Protein AF-A0A3N0XWP0-F1 (afdb_monomer)

Radius of gyration: 27.84 Å; Cα contacts (8 Å, |Δi|>4): 212; chains: 1; bounding box: 87×41×65 Å

Mean predicted aligned error: 16.62 Å

Structure (mmCIF, N/CA/C/O backbone):
data_AF-A0A3N0XWP0-F1
#
_entry.id   AF-A0A3N0XWP0-F1
#
loop_
_atom_site.group_PDB
_atom_site.id
_atom_site.type_symbol
_atom_site.label_atom_id
_atom_site.label_alt_id
_atom_site.label_comp_id
_atom_site.label_asym_id
_atom_site.label_entity_id
_atom_site.label_seq_id
_atom_site.pdbx_PDB_ins_code
_atom_site.Cartn_x
_atom_site.Cartn_y
_atom_site.Cartn_z
_atom_site.occupancy
_atom_site.B_iso_or_equiv
_atom_site.auth_seq_id
_atom_site.auth_comp_id
_atom_site.auth_asym_id
_atom_site.auth_atom_id
_atom_site.pdbx_PDB_model_num
ATOM 1 N N . MET A 1 1 ? -48.422 -2.718 25.320 1.00 40.34 1 MET A N 1
ATOM 2 C CA . MET A 1 1 ? -47.245 -1.921 25.732 1.00 40.34 1 MET A CA 1
ATOM 3 C C . MET A 1 1 ? -46.018 -2.576 25.117 1.00 40.34 1 MET A C 1
ATOM 5 O O . MET A 1 1 ? -45.805 -3.750 25.381 1.00 40.34 1 MET A O 1
ATOM 9 N N . CYS A 1 2 ? -45.310 -1.903 24.205 1.00 47.75 2 CYS A N 1
ATOM 10 C CA . CYS A 1 2 ? -44.190 -2.496 23.459 1.00 47.75 2 CYS A CA 1
ATOM 11 C C . CYS A 1 2 ? -42.977 -2.741 24.373 1.00 47.75 2 CYS A C 1
ATOM 13 O O . CYS A 1 2 ? -42.479 -1.802 24.983 1.00 47.75 2 CYS A O 1
ATOM 15 N N . GLU A 1 3 ? -42.468 -3.975 24.407 1.00 54.12 3 GLU A N 1
ATOM 16 C CA . GLU A 1 3 ? -41.318 -4.448 25.211 1.00 54.12 3 GLU A CA 1
ATOM 17 C C . GLU A 1 3 ? -39.961 -3.756 24.926 1.00 54.12 3 GLU A C 1
ATOM 19 O O . GLU A 1 3 ? -38.947 -4.138 25.509 1.00 54.12 3 GLU A O 1
ATOM 24 N N . TRP A 1 4 ? -39.904 -2.740 24.055 1.00 62.53 4 TRP A N 1
ATOM 25 C CA . TRP A 1 4 ? -38.660 -2.077 23.631 1.00 62.53 4 TRP A CA 1
ATOM 26 C C . TRP A 1 4 ? -38.469 -0.657 24.171 1.00 62.53 4 TRP A C 1
ATOM 28 O O . TRP A 1 4 ? -37.461 -0.054 23.820 1.00 62.53 4 TRP A O 1
ATOM 38 N N . SER A 1 5 ? -39.372 -0.125 25.012 1.00 67.12 5 SER A N 1
ATOM 39 C CA . SER A 1 5 ? -39.329 1.298 25.421 1.00 67.12 5 SER A CA 1
ATOM 40 C C . SER A 1 5 ? -37.999 1.716 26.052 1.00 67.12 5 SER A C 1
ATOM 42 O O . SER A 1 5 ? -37.613 2.870 25.982 1.00 67.12 5 SER A O 1
ATOM 44 N N . VAL A 1 6 ? -37.288 0.765 26.655 1.00 80.44 6 VAL A N 1
ATOM 45 C CA . VAL A 1 6 ? -35.984 0.993 27.282 1.00 80.44 6 VAL A CA 1
ATOM 46 C C . VAL A 1 6 ? -34.860 1.129 26.246 1.00 80.44 6 VAL A C 1
ATOM 48 O O . VAL A 1 6 ? -33.874 1.797 26.510 1.00 80.44 6 VAL A O 1
ATOM 51 N N . LEU A 1 7 ? -34.975 0.505 25.066 1.00 84.75 7 LEU A N 1
ATOM 52 C CA . LEU A 1 7 ? -33.983 0.628 23.986 1.00 84.75 7 LEU A CA 1
ATOM 53 C C . LEU A 1 7 ? -34.161 1.912 23.168 1.00 84.75 7 LEU A C 1
ATOM 55 O O . LEU A 1 7 ? -33.204 2.337 22.523 1.00 84.75 7 LEU A O 1
ATOM 59 N N . ASP A 1 8 ? -35.347 2.528 23.208 1.00 86.00 8 ASP A N 1
ATOM 60 C CA . ASP A 1 8 ? -35.614 3.808 22.541 1.00 86.00 8 ASP A CA 1
ATOM 61 C C . ASP A 1 8 ? -34.693 4.918 23.076 1.00 86.00 8 ASP A C 1
ATOM 63 O O . ASP A 1 8 ? -34.114 5.665 22.288 1.00 86.00 8 ASP A O 1
ATOM 67 N N . ASP A 1 9 ? -34.438 4.936 24.389 1.00 88.25 9 ASP A N 1
ATOM 68 C CA . ASP A 1 9 ? -33.519 5.886 25.038 1.00 88.25 9 ASP A CA 1
ATOM 69 C C . ASP A 1 9 ? -32.061 5.743 24.557 1.00 88.25 9 ASP A C 1
ATOM 71 O O . ASP A 1 9 ? -31.260 6.673 24.665 1.00 88.25 9 ASP A O 1
ATOM 75 N N . TYR A 1 10 ? -31.709 4.587 23.983 1.00 90.12 10 TYR A N 1
ATOM 76 C CA . TYR A 1 10 ? -30.373 4.283 23.467 1.00 90.12 10 TYR A CA 1
ATOM 77 C C . TYR A 1 10 ? -30.329 4.216 21.937 1.00 90.12 10 TYR A C 1
ATOM 79 O O . TYR A 1 10 ? -29.330 3.752 21.385 1.00 90.12 10 TYR A O 1
ATOM 87 N N . GLU A 1 11 ? -31.363 4.678 21.224 1.00 90.94 11 GLU A N 1
ATOM 88 C CA . GLU A 1 11 ? -31.425 4.568 19.762 1.00 90.94 11 GLU A CA 1
ATOM 89 C C . GLU A 1 11 ? -30.193 5.171 19.076 1.00 90.94 11 GLU A C 1
ATOM 91 O O . GLU A 1 11 ? -29.594 4.531 18.211 1.00 90.94 11 GLU A O 1
ATOM 96 N N . SER A 1 12 ? -29.788 6.379 19.474 1.00 90.56 12 SER A N 1
ATOM 97 C CA . SER A 1 12 ? -28.632 7.079 18.899 1.00 90.56 12 SER A CA 1
ATOM 98 C C . SER A 1 12 ? -27.332 6.291 19.093 1.00 90.56 12 SER A C 1
ATOM 100 O O . SER A 1 12 ? -26.527 6.163 18.168 1.00 90.56 12 SER A O 1
ATOM 102 N N . VAL A 1 13 ? -27.161 5.689 20.271 1.00 92.06 13 VAL A N 1
ATOM 103 C CA . VAL A 1 13 ? -26.021 4.829 20.598 1.00 92.06 13 VAL A CA 1
ATOM 104 C C . VAL A 1 13 ? -26.065 3.557 19.756 1.00 92.06 13 VAL A C 1
ATOM 106 O O . VAL A 1 13 ? -25.067 3.199 19.136 1.00 92.06 13 VAL A O 1
ATOM 109 N N . ILE A 1 14 ? -27.217 2.889 19.673 1.00 91.12 14 ILE A N 1
ATOM 110 C CA . ILE A 1 14 ? -27.382 1.648 18.906 1.00 91.12 14 ILE A CA 1
ATOM 111 C C . ILE A 1 14 ? -27.121 1.893 17.415 1.00 91.12 14 ILE A C 1
ATOM 113 O O . ILE A 1 14 ? -26.392 1.114 16.796 1.00 91.12 14 ILE A O 1
ATOM 117 N N . ARG A 1 15 ? -27.642 2.988 16.847 1.00 90.94 15 ARG A N 1
ATOM 118 C CA . ARG A 1 15 ? -27.373 3.397 15.459 1.00 90.94 15 ARG A CA 1
ATOM 119 C C . ARG A 1 15 ? -25.887 3.600 15.226 1.00 90.94 15 ARG A C 1
ATOM 121 O O . ARG A 1 15 ? -25.328 2.959 14.341 1.00 90.94 15 ARG A O 1
ATOM 128 N N . ARG A 1 16 ? -25.212 4.365 16.083 1.00 89.00 16 ARG A N 1
ATOM 129 C CA . ARG A 1 16 ? -23.759 4.559 16.006 1.00 89.00 16 ARG A CA 1
ATOM 130 C C . ARG A 1 16 ? -22.989 3.235 16.071 1.00 89.00 16 ARG A C 1
ATOM 132 O O . ARG A 1 16 ? -22.133 2.963 15.230 1.00 89.00 16 ARG A O 1
ATOM 139 N N . LEU A 1 17 ? -23.304 2.368 17.032 1.00 89.81 17 LEU A N 1
ATOM 140 C CA . LEU A 1 17 ? -22.626 1.078 17.186 1.00 89.81 17 LEU A CA 1
ATOM 141 C C . LEU A 1 17 ? -22.825 0.175 15.955 1.00 89.81 17 LEU A C 1
ATOM 143 O O . LEU A 1 17 ? -21.886 -0.488 15.508 1.00 89.81 17 LEU A O 1
ATOM 147 N N . VAL A 1 18 ? -24.025 0.142 15.376 1.00 88.44 18 VAL A N 1
ATOM 148 C CA . VAL A 1 18 ? -24.354 -0.753 14.257 1.00 88.44 18 VAL A CA 1
ATOM 149 C C . VAL A 1 18 ? -23.951 -0.155 12.904 1.00 88.44 18 VAL A C 1
ATOM 151 O O . VAL A 1 18 ? -23.207 -0.794 12.156 1.00 88.44 18 VAL A O 1
ATOM 154 N N . GLU A 1 19 ? -24.396 1.057 12.589 1.00 83.88 19 GLU A N 1
ATOM 155 C CA . GLU A 1 19 ? -24.269 1.693 11.269 1.00 83.88 19 GLU A CA 1
ATOM 156 C C . GLU A 1 19 ? -22.890 2.323 11.053 1.00 83.88 19 GLU A C 1
ATOM 158 O O . GLU A 1 19 ? -22.329 2.176 9.966 1.00 83.88 19 GLU A O 1
ATOM 163 N N . GLU A 1 20 ? -22.283 2.918 12.085 1.00 79.75 20 GLU A N 1
ATOM 164 C CA . GLU A 1 20 ? -20.947 3.525 11.981 1.00 79.75 20 GLU A CA 1
ATOM 165 C C . GLU A 1 20 ? -19.852 2.516 12.353 1.00 79.75 20 GLU A C 1
ATOM 167 O O . GLU A 1 20 ? -18.958 2.219 11.555 1.00 79.75 20 GLU A O 1
ATOM 172 N N . LEU A 1 21 ? -19.947 1.900 13.538 1.00 82.69 21 LEU A N 1
ATOM 173 C CA . LEU A 1 21 ? -18.892 1.016 14.051 1.00 82.69 21 LEU A CA 1
ATOM 174 C C . LEU A 1 21 ? -19.020 -0.433 13.564 1.00 82.69 21 LEU A C 1
ATOM 176 O O . LEU A 1 21 ? -18.029 -1.151 13.455 1.00 82.69 21 LEU A O 1
ATOM 180 N N . GLY A 1 22 ? -20.202 -0.869 13.117 1.00 81.19 22 GLY A N 1
ATOM 181 C CA . GLY A 1 22 ? -20.391 -2.196 12.504 1.00 81.19 22 GLY A CA 1
ATOM 182 C C . GLY A 1 22 ? -20.426 -3.337 13.496 1.00 81.19 22 GLY A C 1
ATOM 183 O O . GLY A 1 22 ? -19.971 -4.440 13.167 1.00 81.19 22 GLY A O 1
ATOM 184 N N . TYR A 1 23 ? -20.932 -3.073 14.693 1.00 87.06 23 TYR A N 1
ATOM 185 C CA . TYR A 1 23 ? -21.038 -4.051 15.758 1.00 87.06 23 TYR A CA 1
ATOM 186 C C . TYR A 1 23 ? -22.158 -5.046 15.442 1.00 87.06 23 TYR A C 1
ATOM 188 O O . TYR A 1 23 ? -23.152 -4.744 14.780 1.00 87.06 23 TYR A O 1
ATOM 196 N N . THR A 1 24 ? -21.972 -6.285 15.883 1.00 89.00 24 THR A N 1
ATOM 197 C CA . THR A 1 24 ? -23.035 -7.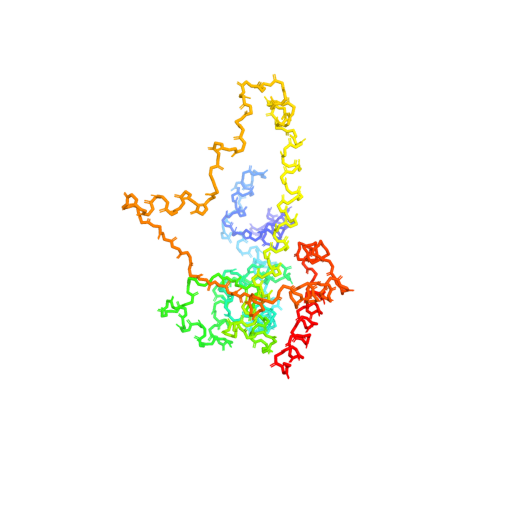297 15.896 1.00 89.00 24 THR A CA 1
ATOM 198 C C . THR A 1 24 ? -23.991 -7.044 17.058 1.00 89.00 24 THR A C 1
ATOM 200 O O . THR A 1 24 ? -23.605 -6.427 18.044 1.00 89.00 24 THR A O 1
ATOM 203 N N . CYS A 1 25 ? -25.214 -7.581 17.007 1.00 89.12 25 CYS A N 1
ATOM 204 C CA . CYS A 1 25 ? -26.168 -7.431 18.114 1.00 89.12 25 CYS A CA 1
ATOM 205 C C . CYS A 1 25 ? -25.623 -7.979 19.449 1.00 89.12 25 CYS A C 1
ATOM 207 O O . CYS A 1 25 ? -25.954 -7.441 20.498 1.00 89.12 25 CYS A O 1
ATOM 209 N N . LYS A 1 26 ? -24.733 -8.984 19.409 1.00 91.56 26 LYS A N 1
ATOM 210 C CA . LYS A 1 26 ? -23.999 -9.476 20.585 1.00 91.56 26 LYS A CA 1
ATOM 211 C C . LYS A 1 26 ? -23.040 -8.420 21.152 1.00 91.56 26 LYS A C 1
ATOM 213 O O . LYS A 1 26 ? -23.061 -8.156 22.342 1.00 91.56 26 LYS A O 1
ATOM 218 N N . GLN A 1 27 ? -22.242 -7.780 20.300 1.00 91.44 27 GLN A N 1
ATOM 219 C CA . GLN A 1 27 ? -21.322 -6.719 20.730 1.00 91.44 27 GLN A CA 1
ATOM 220 C C . GLN A 1 27 ? -22.072 -5.473 21.216 1.00 91.44 27 GLN A C 1
ATOM 222 O O . GLN A 1 27 ? -21.644 -4.827 22.164 1.00 91.44 27 GLN A O 1
ATOM 227 N N . VAL A 1 28 ? -23.208 -5.142 20.594 1.00 91.38 28 VAL A N 1
ATOM 228 C CA . VAL A 1 28 ? -24.087 -4.065 21.073 1.00 91.38 28 VAL A CA 1
ATOM 229 C C . VAL A 1 28 ? -24.612 -4.395 22.469 1.00 91.38 28 VAL A C 1
ATOM 231 O O . VAL A 1 28 ? -24.550 -3.540 23.344 1.00 91.38 28 VAL A O 1
ATOM 234 N N . GLN A 1 29 ? -25.061 -5.631 22.709 1.00 92.69 29 GLN A N 1
ATOM 235 C CA . GLN A 1 29 ? -25.460 -6.077 24.046 1.00 92.69 29 GLN A CA 1
ATOM 236 C C . GLN A 1 29 ? -24.318 -5.922 25.059 1.00 92.69 29 GLN A C 1
ATOM 238 O O . GLN A 1 29 ? -24.537 -5.357 26.126 1.00 92.69 29 GLN A O 1
ATOM 243 N N . GLU A 1 30 ? -23.116 -6.404 24.732 1.00 92.06 30 GLU A N 1
ATOM 244 C CA . GLU A 1 30 ? -21.941 -6.312 25.609 1.00 92.06 30 GLU A CA 1
ATOM 245 C C . GLU A 1 30 ? -21.635 -4.851 25.976 1.00 92.06 30 GLU A C 1
ATOM 247 O O . GLU A 1 30 ? -21.456 -4.541 27.152 1.00 92.06 30 GLU A O 1
ATOM 252 N N . VAL A 1 31 ? -21.673 -3.934 25.003 1.00 92.12 31 VAL A N 1
ATOM 253 C CA . VAL A 1 31 ? -21.469 -2.496 25.239 1.00 92.12 31 VAL A CA 1
ATOM 254 C C . VAL A 1 31 ? -22.572 -1.897 26.111 1.00 92.12 31 VAL A C 1
ATOM 256 O O . VAL A 1 31 ? -22.272 -1.200 27.079 1.00 92.12 31 VAL A O 1
ATOM 259 N N . LEU A 1 32 ? -23.843 -2.176 25.810 1.00 90.38 32 LEU A N 1
ATOM 260 C CA . LEU A 1 32 ? -24.975 -1.651 26.580 1.00 90.38 32 LEU A CA 1
ATOM 261 C C . LEU A 1 32 ? -24.949 -2.142 28.036 1.00 90.38 32 LEU A C 1
ATOM 263 O O . LEU A 1 32 ? -25.270 -1.384 28.948 1.00 90.38 32 LEU A O 1
ATOM 267 N N . GLN A 1 33 ? -24.518 -3.381 28.273 1.00 90.69 33 GLN A N 1
ATOM 268 C CA . GLN A 1 33 ? -24.395 -3.939 29.619 1.00 90.69 33 GLN A CA 1
ATOM 269 C C . GLN A 1 33 ? -23.181 -3.388 30.375 1.00 90.69 33 GLN A C 1
ATOM 271 O O . GLN A 1 33 ? -23.315 -3.007 31.535 1.00 90.69 33 GLN A O 1
ATOM 276 N N . GLN A 1 34 ? -22.009 -3.327 29.735 1.00 90.25 34 GLN A N 1
ATOM 277 C CA . GLN A 1 34 ? -20.756 -2.958 30.402 1.00 90.25 34 GLN A CA 1
ATOM 278 C C . GLN A 1 34 ? -20.590 -1.448 30.589 1.00 90.25 34 GLN A C 1
ATOM 280 O O . GLN A 1 34 ? -20.115 -1.016 31.633 1.00 90.25 34 GLN A O 1
ATOM 285 N N . GLN A 1 35 ? -20.957 -0.646 29.587 1.00 88.62 35 GLN A N 1
ATOM 286 C CA . GLN A 1 35 ? -20.719 0.803 29.602 1.00 88.62 35 GLN A CA 1
ATOM 287 C C . GLN A 1 35 ? -21.936 1.600 30.073 1.00 88.62 35 GLN A C 1
ATOM 289 O O . GLN A 1 35 ? -21.772 2.665 30.658 1.00 88.62 35 GLN A O 1
ATOM 294 N N . TYR A 1 36 ? -23.146 1.084 29.841 1.00 85.62 36 TYR A N 1
ATOM 295 C CA . TYR A 1 36 ? -24.396 1.794 30.136 1.00 85.62 36 TYR A CA 1
ATOM 296 C C . TYR A 1 36 ? -25.238 1.123 31.233 1.00 85.62 36 TYR A C 1
ATOM 298 O O . TYR A 1 36 ? -26.319 1.610 31.554 1.00 85.62 36 TYR A O 1
ATOM 306 N N . GLY A 1 37 ? -24.761 0.016 31.819 1.00 85.06 37 GLY A N 1
ATOM 307 C CA . GLY A 1 37 ? -25.426 -0.678 32.929 1.00 85.06 37 GLY A CA 1
ATOM 308 C C . GLY A 1 37 ? -26.763 -1.335 32.564 1.00 85.06 37 GLY A C 1
ATOM 309 O O . GLY A 1 37 ? -27.538 -1.699 33.451 1.00 85.06 37 GLY A O 1
ATOM 310 N N . LEU A 1 38 ? -27.062 -1.500 31.272 1.00 83.81 38 LEU A N 1
ATOM 311 C CA . LEU A 1 38 ? -28.376 -1.930 30.805 1.00 83.81 38 LEU A CA 1
ATOM 312 C C . LEU A 1 38 ? -28.523 -3.457 30.838 1.00 83.81 38 LEU A C 1
ATOM 314 O O . LEU A 1 38 ? -28.359 -4.144 29.829 1.00 83.81 38 LEU A O 1
ATOM 318 N N . GLY A 1 39 ? -28.838 -4.003 32.013 1.00 71.38 39 GLY A N 1
ATOM 319 C CA . GLY A 1 39 ? -28.979 -5.450 32.223 1.00 71.38 39 GLY A CA 1
ATOM 320 C C . GLY A 1 39 ? -30.295 -6.062 31.714 1.00 71.38 39 GLY A C 1
ATOM 321 O O . GLY A 1 39 ? -30.277 -7.123 31.091 1.00 71.38 39 GLY A O 1
ATOM 322 N N . ARG A 1 40 ? -31.447 -5.417 31.959 1.00 75.75 40 ARG A N 1
ATOM 323 C CA . ARG A 1 40 ? -32.782 -5.905 31.543 1.00 75.75 40 ARG A CA 1
ATOM 324 C C . ARG A 1 40 ? -33.239 -5.215 30.253 1.00 75.75 40 ARG A C 1
ATOM 326 O O . ARG A 1 40 ? -33.057 -4.016 30.101 1.00 75.75 40 ARG A O 1
ATOM 333 N N . GLY A 1 41 ? -33.837 -5.971 29.327 1.00 75.56 41 GLY A N 1
ATOM 334 C CA . GLY A 1 41 ? -34.341 -5.454 28.041 1.00 75.56 41 GLY A CA 1
ATOM 335 C C . GLY A 1 41 ? -33.320 -5.433 26.891 1.00 75.56 41 GLY A C 1
ATOM 336 O O . GLY A 1 41 ? -33.715 -5.309 25.736 1.00 75.56 41 GLY A O 1
ATOM 337 N N . SER A 1 42 ? -32.032 -5.663 27.168 1.00 81.81 42 SER A N 1
ATOM 338 C CA . SER A 1 42 ? -30.919 -5.626 26.199 1.00 81.81 42 SER A CA 1
ATOM 339 C C . SER A 1 42 ? -30.567 -6.983 25.573 1.00 81.81 42 SER A C 1
ATOM 341 O O . SER A 1 42 ? -29.444 -7.194 25.118 1.00 81.81 42 SER A O 1
ATOM 343 N N . SER A 1 43 ? -31.499 -7.941 25.546 1.00 88.25 43 SER A N 1
ATOM 344 C CA . SER A 1 43 ? -31.212 -9.252 24.949 1.00 88.25 43 SER A CA 1
ATOM 345 C C . SER A 1 43 ? -30.859 -9.120 23.460 1.00 88.25 43 SER A C 1
ATOM 347 O O . SER A 1 43 ? -31.348 -8.222 22.772 1.00 88.25 43 SER A O 1
ATOM 349 N N . ILE A 1 44 ? -30.071 -10.058 22.924 1.00 90.25 44 ILE A N 1
ATOM 350 C CA . ILE A 1 44 ? -29.732 -10.090 21.488 1.00 90.25 44 ILE A CA 1
ATOM 351 C C . ILE A 1 44 ? -30.999 -10.064 20.623 1.00 90.25 44 ILE A C 1
ATOM 353 O O . ILE A 1 44 ? -31.045 -9.369 19.610 1.00 90.25 44 ILE A O 1
ATOM 357 N N . SER A 1 45 ? -32.040 -10.799 21.031 1.00 87.69 45 SER A N 1
ATOM 358 C CA . SER A 1 45 ? -33.317 -10.847 20.311 1.00 87.69 45 SER A CA 1
ATOM 359 C C . SER A 1 45 ? -34.036 -9.497 20.360 1.00 87.69 45 SER A C 1
ATOM 361 O O . SER A 1 45 ? -34.582 -9.057 19.350 1.00 87.69 45 SER A O 1
ATOM 363 N N . SER A 1 46 ? -33.962 -8.808 21.501 1.00 88.69 46 SER A N 1
ATOM 364 C CA . SER A 1 46 ? -34.522 -7.470 21.684 1.00 88.69 46 SER A CA 1
ATOM 365 C C . SER A 1 46 ? -33.876 -6.448 20.763 1.00 88.69 46 SER A C 1
ATOM 367 O O . SER A 1 46 ? -34.557 -5.779 19.992 1.00 88.69 46 SER A O 1
ATOM 369 N N . ILE A 1 47 ? -32.544 -6.401 20.781 1.00 89.06 47 ILE A N 1
ATOM 370 C CA . ILE A 1 47 ? -31.747 -5.507 19.940 1.00 89.06 47 ILE A CA 1
ATOM 371 C C . ILE A 1 47 ? -31.971 -5.837 18.462 1.00 89.06 47 ILE A C 1
ATOM 373 O O . ILE A 1 47 ? -32.134 -4.939 17.646 1.00 89.06 47 ILE A O 1
ATOM 377 N N . SER A 1 48 ? -32.036 -7.121 18.098 1.00 89.75 48 SER A N 1
ATOM 378 C CA . SER A 1 48 ? -32.292 -7.527 16.714 1.00 89.75 48 SER A CA 1
ATOM 379 C C . SER A 1 48 ? -33.668 -7.074 16.221 1.00 89.75 48 SER A C 1
ATOM 381 O O . SER A 1 48 ? -33.774 -6.605 15.088 1.00 89.75 48 SER A O 1
ATOM 383 N N . LYS A 1 49 ? -34.720 -7.221 17.037 1.00 89.00 49 LYS A N 1
ATOM 384 C CA . LYS A 1 49 ? -36.079 -6.774 16.692 1.00 89.00 49 LYS A CA 1
ATOM 385 C C . LYS A 1 49 ? -36.166 -5.249 16.630 1.00 89.00 49 LYS A C 1
ATOM 387 O O . LYS A 1 49 ? -36.785 -4.730 15.707 1.00 89.00 49 LYS A O 1
ATOM 392 N N . PHE A 1 50 ? -35.498 -4.553 17.550 1.00 90.88 50 PHE A N 1
ATOM 393 C CA . PHE A 1 50 ? -35.367 -3.095 17.549 1.00 90.88 50 PHE A CA 1
ATOM 394 C C . PHE A 1 50 ? -34.676 -2.581 16.277 1.00 90.88 50 PHE A C 1
ATOM 396 O O . PHE A 1 50 ? -35.209 -1.729 15.571 1.00 90.88 50 PHE A O 1
ATOM 403 N N . CYS A 1 51 ? -33.519 -3.146 15.920 1.00 89.19 51 CYS A N 1
ATOM 404 C CA . CYS A 1 51 ? -32.810 -2.759 14.703 1.00 89.19 51 CYS A CA 1
ATOM 405 C C . CYS A 1 51 ? -33.655 -3.023 13.449 1.00 89.19 51 CYS A C 1
ATOM 407 O O . CYS A 1 51 ? -33.693 -2.190 12.548 1.00 89.19 51 CYS A O 1
ATOM 409 N N . ALA A 1 52 ? -34.369 -4.152 13.398 1.00 86.75 52 ALA A N 1
ATOM 410 C CA . ALA A 1 52 ? -35.249 -4.473 12.279 1.00 86.75 52 ALA A CA 1
ATOM 411 C C . ALA A 1 52 ? -36.430 -3.494 12.152 1.00 86.75 52 ALA A C 1
ATOM 413 O O . ALA A 1 52 ? -36.742 -3.073 11.041 1.00 86.75 52 ALA A O 1
ATOM 414 N N . SER A 1 53 ? -37.066 -3.101 13.261 1.00 87.50 53 SER A N 1
ATOM 415 C CA . SER A 1 53 ? -38.207 -2.173 13.235 1.00 87.50 53 SER A CA 1
ATOM 416 C C . SER A 1 53 ? -37.811 -0.737 12.883 1.00 87.50 53 SER A C 1
ATOM 418 O O . SER A 1 53 ? -38.621 -0.001 12.326 1.00 87.50 53 SER A O 1
ATOM 420 N N . ARG A 1 54 ? -36.564 -0.342 13.168 1.00 86.50 54 ARG A N 1
ATOM 421 C CA . ARG A 1 54 ? -36.020 1.001 12.897 1.00 86.50 54 ARG A CA 1
ATOM 422 C C . ARG A 1 54 ? -35.115 1.079 11.665 1.00 86.50 54 ARG A C 1
ATOM 424 O O . ARG A 1 54 ? -34.472 2.110 11.454 1.00 86.50 54 ARG A O 1
ATOM 431 N N . ASN A 1 55 ? -35.089 0.016 10.855 1.00 86.06 55 ASN A N 1
ATOM 432 C CA . ASN A 1 55 ? -34.292 -0.097 9.628 1.00 86.06 55 ASN A CA 1
ATOM 433 C C . ASN A 1 55 ? -32.782 0.142 9.854 1.00 86.06 55 ASN A C 1
ATOM 435 O O . ASN A 1 55 ? -32.098 0.719 9.013 1.00 86.06 55 ASN A O 1
ATOM 439 N N . VAL A 1 56 ? -32.273 -0.282 11.015 1.00 86.88 56 VAL A N 1
ATOM 440 C CA . VAL A 1 56 ? -30.865 -0.159 11.411 1.00 86.88 56 VAL A CA 1
ATOM 441 C C . VAL A 1 56 ? -30.110 -1.391 10.931 1.00 86.88 56 VAL A C 1
ATOM 443 O O . VAL A 1 56 ? -30.380 -2.520 11.360 1.00 86.88 56 VAL A O 1
ATOM 446 N N . HIS A 1 57 ? -29.130 -1.192 10.053 1.00 84.88 57 HIS A N 1
ATOM 447 C CA . HIS A 1 57 ? -28.410 -2.293 9.422 1.00 84.88 57 HIS A CA 1
ATOM 448 C C . HIS A 1 57 ? -26.895 -2.130 9.501 1.00 84.88 57 HIS A C 1
ATOM 450 O O . HIS A 1 57 ? -26.330 -1.081 9.229 1.00 84.88 57 HIS A O 1
ATOM 456 N N . ARG A 1 58 ? -26.214 -3.237 9.817 1.00 82.88 58 ARG A N 1
ATOM 457 C CA . ARG A 1 58 ? -24.744 -3.307 9.869 1.00 82.88 58 ARG A CA 1
ATOM 458 C C . ARG A 1 58 ? -24.081 -3.110 8.498 1.00 82.88 58 ARG A C 1
ATOM 460 O O . ARG A 1 58 ? -22.921 -2.714 8.419 1.00 82.88 58 ARG A O 1
ATOM 467 N N . PHE A 1 59 ? -24.783 -3.493 7.437 1.00 83.19 59 PHE A N 1
ATOM 468 C CA . PHE A 1 59 ? -24.296 -3.479 6.064 1.00 83.19 59 PHE A CA 1
ATOM 469 C C . PHE A 1 59 ? -25.300 -2.757 5.175 1.00 83.19 59 PHE A C 1
ATOM 471 O O . PHE A 1 59 ? -26.508 -2.881 5.376 1.00 83.19 59 PHE A O 1
ATOM 478 N N . ASP A 1 60 ? -24.806 -2.125 4.118 1.00 78.75 60 ASP A N 1
ATOM 479 C CA . ASP A 1 60 ? -25.594 -1.260 3.235 1.00 78.75 60 ASP A CA 1
ATOM 480 C C . ASP A 1 60 ? -26.503 -2.027 2.254 1.00 78.75 60 ASP A C 1
ATOM 482 O O . ASP A 1 60 ? -27.017 -1.460 1.293 1.00 78.75 60 ASP A O 1
ATOM 486 N N . TYR A 1 61 ? -26.749 -3.325 2.470 1.00 74.25 61 TYR A N 1
ATOM 487 C CA . TYR A 1 61 ? -27.572 -4.144 1.568 1.00 74.25 61 TYR A CA 1
ATOM 488 C C . TYR A 1 61 ? -29.007 -3.622 1.417 1.00 74.25 61 TYR A C 1
ATOM 490 O O . TYR A 1 61 ? -29.606 -3.789 0.356 1.00 74.25 61 TYR A O 1
ATOM 498 N N . ALA A 1 62 ? -29.548 -2.977 2.455 1.00 66.69 62 ALA A N 1
ATOM 499 C CA . ALA A 1 62 ? -30.854 -2.326 2.393 1.00 66.69 62 ALA A CA 1
ATOM 500 C C . ALA A 1 62 ? -30.845 -1.098 1.461 1.00 66.69 62 ALA A C 1
ATOM 502 O O . ALA A 1 62 ? -31.825 -0.854 0.763 1.00 66.69 62 ALA A O 1
ATOM 503 N N . ARG A 1 63 ? -29.719 -0.371 1.393 1.00 68.94 63 ARG A N 1
ATOM 504 C CA . ARG A 1 63 ? -29.532 0.821 0.548 1.00 68.94 63 ARG A CA 1
ATOM 505 C C . ARG A 1 63 ? -29.223 0.465 -0.909 1.00 68.94 63 ARG A C 1
ATOM 507 O O . ARG A 1 63 ? -29.619 1.185 -1.815 1.00 68.94 63 ARG A O 1
ATOM 514 N N . ILE A 1 64 ? -28.521 -0.646 -1.132 1.00 72.25 64 ILE A N 1
ATOM 515 C CA . ILE A 1 64 ? -27.926 -0.999 -2.431 1.00 72.25 64 ILE A CA 1
ATOM 516 C C . ILE A 1 64 ? -28.827 -1.950 -3.258 1.00 72.25 64 ILE A C 1
ATOM 518 O O . ILE A 1 64 ? -28.602 -2.117 -4.453 1.00 72.25 64 ILE A O 1
ATOM 522 N N . ARG A 1 65 ? -29.891 -2.529 -2.664 1.00 68.75 65 ARG A N 1
ATOM 523 C CA . ARG A 1 65 ? -30.699 -3.649 -3.218 1.00 68.75 65 ARG A CA 1
ATOM 524 C C . ARG A 1 65 ? -29.855 -4.916 -3.474 1.00 68.75 65 ARG A C 1
ATOM 526 O O . ARG A 1 65 ? -28.626 -4.880 -3.468 1.00 68.75 65 ARG A O 1
ATOM 533 N N . ARG A 1 66 ? -30.505 -6.081 -3.651 1.00 59.09 66 ARG A N 1
ATOM 534 C CA . ARG A 1 66 ? -29.803 -7.385 -3.774 1.00 59.09 66 ARG A CA 1
ATOM 535 C C . ARG A 1 66 ? -28.829 -7.445 -4.956 1.00 59.09 66 ARG A C 1
ATOM 537 O O . ARG A 1 66 ? -27.789 -8.080 -4.814 1.00 59.09 66 ARG A O 1
ATOM 544 N N . ASP A 1 67 ? -29.128 -6.736 -6.040 1.00 66.94 67 ASP A N 1
ATOM 545 C CA . ASP A 1 67 ? -28.356 -6.801 -7.288 1.00 66.94 67 ASP A CA 1
ATOM 546 C C . ASP A 1 67 ? -27.345 -5.648 -7.426 1.00 66.94 67 ASP A C 1
ATOM 548 O O . ASP A 1 67 ? -26.495 -5.653 -8.311 1.00 66.94 67 ASP A O 1
ATOM 552 N N . GLY A 1 68 ? -27.387 -4.651 -6.533 1.00 81.25 68 GLY A N 1
ATOM 553 C CA . GLY A 1 68 ? -26.509 -3.482 -6.625 1.00 81.25 68 GLY A CA 1
ATOM 554 C C . GLY A 1 68 ? -25.093 -3.715 -6.100 1.00 81.25 68 GLY A C 1
ATOM 555 O O . GLY A 1 68 ? -24.227 -2.866 -6.295 1.00 81.25 68 GLY A O 1
ATOM 556 N N . VAL A 1 69 ? -24.821 -4.856 -5.453 1.00 87.00 69 VAL A N 1
ATOM 557 C CA . VAL A 1 69 ? -23.461 -5.190 -4.992 1.00 87.00 69 VAL A CA 1
ATOM 558 C C . VAL A 1 69 ? -22.509 -5.267 -6.186 1.00 87.00 69 VAL A C 1
ATOM 560 O O . VAL A 1 69 ? -21.411 -4.723 -6.118 1.00 87.00 69 VAL A O 1
ATOM 563 N N . ASP A 1 70 ? -22.946 -5.853 -7.300 1.00 88.69 70 ASP A N 1
ATOM 564 C CA . ASP A 1 70 ? -22.138 -5.959 -8.516 1.00 88.69 70 ASP A CA 1
ATOM 565 C C . ASP A 1 70 ? -21.876 -4.588 -9.143 1.00 88.69 70 ASP A C 1
ATOM 567 O O . ASP A 1 70 ? -20.767 -4.322 -9.604 1.00 88.69 70 ASP A O 1
ATOM 571 N N . ALA A 1 71 ? -22.872 -3.697 -9.114 1.00 87.56 71 ALA A N 1
ATOM 572 C CA . ALA A 1 71 ? -22.748 -2.328 -9.609 1.00 87.56 71 ALA A CA 1
ATOM 573 C C . ALA A 1 71 ? -21.744 -1.496 -8.791 1.00 87.56 71 ALA A C 1
ATOM 575 O O . ALA A 1 71 ? -21.088 -0.620 -9.343 1.00 87.56 71 ALA A O 1
ATOM 576 N N . VAL A 1 72 ? -21.589 -1.798 -7.499 1.00 89.12 72 VAL A N 1
ATOM 577 C CA . VAL A 1 72 ? -20.604 -1.155 -6.614 1.00 89.12 72 VAL A CA 1
ATOM 578 C C . VAL A 1 72 ? -19.217 -1.797 -6.748 1.00 89.12 72 VAL A C 1
ATOM 580 O O . VAL A 1 72 ? -18.204 -1.100 -6.755 1.00 89.12 72 VAL A O 1
ATOM 583 N N . VAL A 1 73 ? -19.145 -3.124 -6.882 1.00 88.75 73 VAL A N 1
ATOM 584 C CA . VAL A 1 73 ? -17.874 -3.863 -6.974 1.00 88.75 73 VAL A CA 1
ATOM 585 C C . VAL A 1 73 ? -17.215 -3.685 -8.345 1.00 88.75 73 VAL A C 1
ATOM 587 O O . VAL A 1 73 ? -15.993 -3.608 -8.417 1.00 88.75 73 VAL A O 1
ATOM 590 N N . ARG A 1 74 ? -17.986 -3.596 -9.435 1.00 88.25 74 ARG A N 1
ATOM 591 C CA . ARG A 1 74 ? -17.450 -3.522 -10.805 1.00 88.25 74 ARG A CA 1
ATOM 592 C C . ARG A 1 74 ? -16.534 -2.307 -11.033 1.00 88.25 74 ARG A C 1
ATOM 594 O O . ARG A 1 74 ? -15.416 -2.536 -11.485 1.00 88.25 74 ARG A O 1
ATOM 601 N N . PRO A 1 75 ? -16.906 -1.065 -10.665 1.00 80.81 75 PRO A N 1
ATOM 602 C CA . PRO A 1 75 ? -15.991 0.075 -10.746 1.00 80.81 75 PRO A CA 1
ATOM 603 C C . PRO A 1 75 ? -14.734 -0.108 -9.887 1.00 80.81 75 PRO A C 1
ATOM 605 O O . PRO A 1 75 ? -13.637 0.220 -10.325 1.00 80.81 75 PRO A O 1
ATOM 608 N N . ALA A 1 76 ? -14.866 -0.684 -8.687 1.00 80.31 76 ALA A N 1
ATOM 609 C CA . ALA A 1 76 ? -13.724 -0.928 -7.806 1.00 80.31 76 ALA A CA 1
ATOM 610 C C . ALA A 1 76 ? -12.741 -1.963 -8.389 1.00 80.31 76 ALA A C 1
ATOM 612 O O . ALA A 1 76 ? -11.529 -1.810 -8.256 1.00 80.31 76 ALA A O 1
ATOM 613 N N . VAL A 1 77 ? -13.246 -2.982 -9.093 1.00 81.69 77 VAL A N 1
ATOM 614 C CA . VAL A 1 77 ? -12.419 -3.929 -9.858 1.00 81.69 77 VAL A CA 1
ATOM 615 C C . VAL A 1 77 ? -11.690 -3.227 -11.002 1.00 81.69 77 VAL A C 1
ATOM 617 O O . VAL A 1 77 ? -10.520 -3.519 -11.219 1.00 81.69 77 VAL A O 1
ATOM 620 N N . THR A 1 78 ? -12.330 -2.290 -11.706 1.00 74.38 78 THR A N 1
ATOM 621 C CA . THR A 1 78 ? -11.667 -1.505 -12.763 1.00 74.38 78 THR A CA 1
ATOM 622 C C . THR A 1 78 ? -10.513 -0.664 -12.211 1.00 74.38 78 THR A C 1
ATOM 624 O O . THR A 1 78 ? -9.478 -0.539 -12.857 1.00 74.38 78 THR A O 1
ATOM 627 N N . VAL A 1 79 ? -10.672 -0.105 -11.008 1.00 66.62 79 VAL A N 1
ATOM 628 C CA . VAL A 1 79 ? -9.660 0.758 -10.379 1.00 66.62 79 VAL A CA 1
ATOM 629 C C . VAL A 1 79 ? -8.496 -0.043 -9.794 1.00 66.62 79 VAL A C 1
ATOM 631 O O . VAL A 1 79 ? -7.344 0.334 -9.973 1.00 66.62 79 VAL A O 1
ATOM 634 N N . CYS A 1 80 ? -8.772 -1.135 -9.078 1.00 66.94 80 CYS A N 1
ATOM 635 C CA . CYS A 1 80 ? -7.751 -1.878 -8.325 1.00 66.94 80 CYS A CA 1
ATOM 636 C C . CYS A 1 80 ? -7.274 -3.160 -9.027 1.00 66.94 80 CYS A C 1
ATOM 638 O O . CYS A 1 80 ? -6.335 -3.813 -8.571 1.00 66.94 80 CYS A O 1
ATOM 640 N N . GLY A 1 81 ? -7.929 -3.544 -10.120 1.00 67.81 81 GLY A N 1
ATOM 641 C CA . GLY A 1 81 ? -7.679 -4.778 -10.849 1.00 67.81 81 GLY A CA 1
ATOM 642 C C . GLY A 1 81 ? -8.372 -6.017 -10.250 1.00 67.81 81 GLY A C 1
ATOM 643 O O . GLY A 1 81 ? -8.788 -6.050 -9.085 1.00 67.81 81 GLY A O 1
ATOM 644 N N . PRO A 1 82 ? -8.474 -7.103 -11.038 1.00 73.88 82 PRO A N 1
ATOM 645 C CA . PRO A 1 82 ? -9.198 -8.328 -10.675 1.00 73.88 82 PRO A CA 1
ATOM 646 C C . PRO A 1 82 ? -8.480 -9.212 -9.631 1.00 73.88 82 PRO A C 1
ATOM 648 O O . PRO A 1 82 ? -9.059 -10.177 -9.115 1.00 73.88 82 PRO A O 1
ATOM 651 N N . VAL A 1 83 ? -7.230 -8.881 -9.285 1.00 70.56 83 VAL A N 1
ATOM 652 C CA . VAL A 1 83 ? -6.384 -9.598 -8.308 1.00 70.56 83 VAL A CA 1
ATOM 653 C C . VAL A 1 83 ? -6.751 -9.254 -6.862 1.00 70.56 83 VAL A C 1
ATOM 655 O O . VAL A 1 83 ? -6.508 -10.045 -5.944 1.00 70.56 83 VAL A O 1
ATOM 658 N N . TYR A 1 84 ? -7.457 -8.148 -6.620 1.00 75.31 84 TYR A N 1
ATOM 659 C CA . TYR A 1 84 ? -7.943 -7.812 -5.282 1.00 75.31 84 TYR A CA 1
ATOM 660 C C . TYR A 1 84 ? -8.947 -8.857 -4.793 1.00 75.31 84 TYR A C 1
ATOM 662 O O . TYR A 1 84 ? -9.955 -9.145 -5.433 1.00 75.31 84 TYR A O 1
ATOM 670 N N . GLY A 1 85 ? -8.620 -9.530 -3.689 1.00 76.69 85 GLY A N 1
ATOM 671 C CA . GLY A 1 85 ? -9.464 -10.585 -3.122 1.00 76.69 85 GLY A CA 1
ATOM 672 C C . GLY A 1 85 ? -10.645 -10.035 -2.351 1.00 76.69 85 GLY A C 1
ATOM 673 O O . GLY A 1 85 ? -10.712 -8.841 -2.087 1.00 76.69 85 GLY A O 1
ATOM 674 N N . ARG A 1 86 ? -11.554 -10.916 -1.913 1.00 85.88 86 ARG A N 1
ATOM 675 C CA . ARG A 1 86 ? -12.742 -10.502 -1.145 1.00 85.88 86 ARG A CA 1
ATOM 676 C C . ARG A 1 86 ? -12.396 -9.595 0.044 1.00 85.88 86 ARG A C 1
ATOM 678 O O . ARG A 1 86 ? -13.124 -8.644 0.277 1.00 85.88 86 ARG A O 1
ATOM 685 N N . THR A 1 87 ? -11.299 -9.861 0.757 1.00 79.88 87 THR A N 1
ATOM 686 C CA . THR A 1 87 ? -10.888 -9.105 1.950 1.00 79.88 87 THR A CA 1
ATOM 687 C C . THR A 1 87 ? -10.373 -7.718 1.571 1.00 79.88 87 THR A C 1
ATOM 689 O O . THR A 1 87 ? -10.908 -6.727 2.057 1.00 79.88 87 THR A O 1
ATOM 692 N N . MET A 1 88 ? -9.434 -7.633 0.622 1.00 79.12 88 MET A N 1
ATOM 693 C CA . MET A 1 88 ? -8.916 -6.347 0.129 1.00 79.12 88 MET A CA 1
ATOM 694 C C . MET A 1 88 ? -10.005 -5.507 -0.540 1.00 79.12 88 MET A C 1
ATOM 696 O O . MET A 1 88 ? -10.144 -4.325 -0.248 1.00 79.12 88 MET A O 1
ATOM 700 N N . MET A 1 89 ? -10.836 -6.127 -1.379 1.00 84.31 89 MET A N 1
ATOM 701 C CA . MET A 1 89 ? -11.9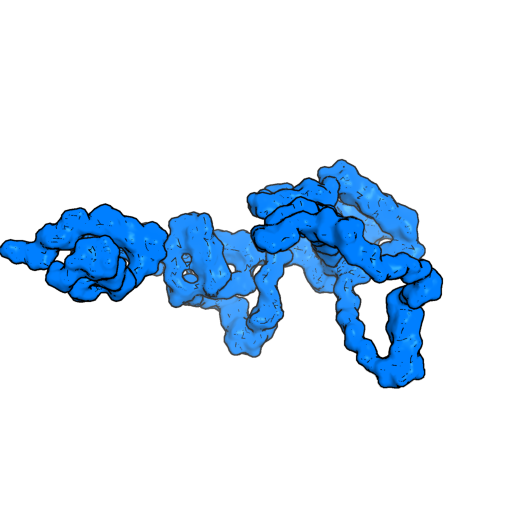49 -5.457 -2.046 1.00 84.31 89 MET A CA 1
ATOM 702 C C . MET A 1 89 ? -12.989 -4.953 -1.035 1.00 84.31 89 MET A C 1
ATOM 704 O O . MET A 1 89 ? -13.500 -3.850 -1.173 1.00 84.31 89 MET A O 1
ATOM 708 N N . THR A 1 90 ? -13.260 -5.712 0.032 1.00 84.50 90 THR A N 1
ATOM 709 C CA . THR A 1 90 ? -14.130 -5.247 1.126 1.00 84.50 90 THR A CA 1
ATOM 710 C C . THR A 1 90 ? -13.522 -4.047 1.857 1.00 84.50 90 THR A C 1
ATOM 712 O O . THR A 1 90 ? -14.247 -3.112 2.190 1.00 84.50 90 THR A O 1
ATOM 715 N N . GLY A 1 91 ? -12.204 -4.049 2.086 1.00 78.94 91 GLY A N 1
ATOM 716 C CA . GLY A 1 91 ? -11.485 -2.915 2.671 1.00 78.94 91 GLY A CA 1
ATOM 717 C C . GLY A 1 91 ? -11.571 -1.654 1.808 1.00 78.94 91 GLY A C 1
ATOM 718 O O . GLY A 1 91 ? -11.946 -0.600 2.313 1.00 78.94 91 GLY A O 1
ATOM 719 N N . MET A 1 92 ? -11.316 -1.783 0.504 1.00 78.94 92 MET A N 1
ATOM 720 C CA . MET A 1 92 ? -11.408 -0.676 -0.455 1.00 78.94 92 MET A CA 1
ATOM 721 C C . MET A 1 92 ? -12.821 -0.090 -0.508 1.00 78.94 92 MET A C 1
ATOM 723 O O . MET A 1 92 ? -13.005 1.111 -0.347 1.00 78.94 92 MET A O 1
ATOM 727 N N . LEU A 1 93 ? -13.838 -0.941 -0.657 1.00 83.69 93 LEU A N 1
ATOM 728 C CA . LEU A 1 93 ? -15.233 -0.497 -0.702 1.00 83.69 93 LEU A CA 1
ATOM 729 C C . LEU A 1 93 ? -15.641 0.216 0.588 1.00 83.69 93 LEU A C 1
ATOM 731 O O . LEU A 1 93 ? -16.349 1.219 0.529 1.00 83.69 93 LEU A O 1
ATOM 735 N N . ARG A 1 94 ? -15.132 -0.240 1.740 1.00 82.44 94 ARG A N 1
ATOM 736 C CA . ARG A 1 94 ? -15.330 0.443 3.021 1.00 82.44 94 ARG A CA 1
ATOM 737 C C . ARG A 1 94 ? -14.679 1.827 3.040 1.00 82.44 94 ARG A C 1
ATOM 739 O O . ARG A 1 94 ? -15.315 2.755 3.528 1.00 82.44 94 ARG A O 1
ATOM 746 N N . ALA A 1 95 ? -13.468 1.977 2.501 1.00 75.00 95 ALA A N 1
ATOM 747 C CA . ALA A 1 95 ? -12.821 3.283 2.357 1.00 75.00 95 ALA A CA 1
ATOM 748 C C . ALA A 1 95 ? -13.603 4.212 1.408 1.00 75.00 95 ALA A C 1
ATOM 750 O O . ALA A 1 95 ? -13.698 5.407 1.657 1.00 75.00 95 ALA A O 1
ATOM 751 N N . SER A 1 96 ? -14.247 3.657 0.377 1.00 74.75 96 SER A N 1
ATOM 752 C CA . SER A 1 96 ? -15.144 4.383 -0.536 1.00 74.75 96 SER A CA 1
ATOM 753 C C . SER A 1 96 ? -16.564 4.610 0.014 1.00 74.75 96 SER A C 1
ATOM 755 O O . SER A 1 96 ? -17.451 5.012 -0.736 1.00 74.75 96 SER A O 1
ATOM 757 N N . GLY A 1 97 ? -16.809 4.342 1.302 1.00 78.81 97 GLY A N 1
ATOM 758 C CA . GLY A 1 97 ? -18.090 4.619 1.961 1.00 78.81 97 GLY A CA 1
ATOM 759 C C . GLY A 1 97 ? -19.168 3.538 1.809 1.00 78.81 97 GLY A C 1
ATOM 760 O O . GLY A 1 97 ? -20.323 3.788 2.151 1.00 78.81 97 GLY A O 1
ATOM 761 N N . TYR A 1 98 ? -18.816 2.341 1.328 1.00 85.38 98 TYR A N 1
ATOM 762 C CA . TYR A 1 98 ? -19.718 1.190 1.214 1.00 85.38 98 TYR A CA 1
ATOM 763 C C . TYR A 1 98 ? -19.368 0.091 2.223 1.00 85.38 98 TYR A C 1
ATOM 765 O O . TYR A 1 98 ? -18.320 -0.554 2.160 1.00 85.38 98 TYR A O 1
ATOM 773 N N . ARG A 1 99 ? -20.288 -0.214 3.137 1.00 85.06 99 ARG A N 1
ATOM 774 C CA . ARG A 1 99 ? -20.161 -1.309 4.107 1.00 85.06 99 ARG A CA 1
ATOM 775 C C . ARG A 1 99 ? -20.811 -2.569 3.556 1.00 85.06 99 ARG A C 1
ATOM 777 O O . ARG A 1 99 ? -21.953 -2.907 3.866 1.00 85.06 99 ARG A O 1
ATOM 784 N N . LEU A 1 100 ? -20.044 -3.300 2.756 1.00 86.56 100 LEU A N 1
ATOM 785 C CA . LEU A 1 100 ? -20.415 -4.612 2.233 1.00 86.56 100 LEU A CA 1
ATOM 786 C C . LEU A 1 100 ? -19.721 -5.726 3.025 1.00 86.56 100 LEU A C 1
ATOM 788 O O . LEU A 1 100 ? -18.652 -5.546 3.600 1.00 86.56 100 LEU A O 1
ATOM 792 N N . GLY A 1 101 ? -20.343 -6.899 3.086 1.00 85.00 101 GLY A N 1
ATOM 793 C CA . GLY A 1 101 ? -19.756 -8.075 3.726 1.00 85.00 101 GLY A CA 1
ATOM 794 C C . GLY A 1 101 ? -18.948 -8.912 2.736 1.00 85.00 101 GLY A C 1
ATOM 795 O O . GLY A 1 101 ? -19.365 -9.102 1.591 1.00 85.00 101 GLY A O 1
ATOM 796 N N . GLU A 1 102 ? -17.851 -9.520 3.198 1.00 85.25 102 GLU A N 1
ATOM 797 C CA . GLU A 1 102 ? -16.942 -10.296 2.337 1.00 85.25 102 GLU A CA 1
ATOM 798 C C . GLU A 1 102 ? -17.639 -11.394 1.524 1.00 85.25 102 GLU A C 1
ATOM 800 O O . GLU A 1 102 ? -17.230 -11.702 0.408 1.00 85.25 102 GLU A O 1
ATOM 805 N N . ARG A 1 103 ? -18.690 -12.024 2.068 1.00 87.62 103 ARG A N 1
ATOM 806 C CA . ARG A 1 103 ? -19.437 -13.081 1.363 1.00 87.62 103 ARG A CA 1
ATOM 807 C C . ARG A 1 103 ? -20.208 -12.549 0.156 1.00 87.62 103 ARG A C 1
ATOM 809 O O . ARG A 1 103 ? -20.379 -13.292 -0.808 1.00 87.62 103 ARG A O 1
ATOM 816 N N . ALA A 1 104 ? -20.712 -11.318 0.224 1.00 87.88 104 ALA A N 1
ATOM 817 C CA . ALA A 1 104 ? -21.373 -10.676 -0.907 1.00 87.88 104 ALA A CA 1
ATOM 818 C C . ALA A 1 104 ? -20.335 -10.226 -1.935 1.00 87.88 104 ALA A C 1
ATOM 820 O O . ALA A 1 104 ? -20.453 -10.598 -3.095 1.00 87.88 104 ALA A O 1
ATOM 821 N N . VAL A 1 105 ? -19.255 -9.581 -1.485 1.00 88.62 105 VAL A N 1
ATOM 822 C CA . VAL A 1 105 ? -18.135 -9.183 -2.353 1.00 88.62 105 VAL A CA 1
ATOM 823 C C . VAL A 1 105 ? -17.526 -10.394 -3.065 1.00 88.62 105 VAL A C 1
ATOM 825 O O . VAL A 1 105 ? -17.290 -10.354 -4.263 1.00 88.62 105 VAL A O 1
ATOM 828 N N . ARG A 1 106 ? -17.343 -11.525 -2.373 1.00 89.69 106 ARG A N 1
ATOM 829 C CA . ARG A 1 106 ? -16.873 -12.779 -2.984 1.00 89.69 106 ARG A CA 1
ATOM 830 C C . ARG A 1 106 ? -17.811 -13.286 -4.082 1.00 89.69 106 ARG A C 1
ATOM 832 O O . ARG A 1 106 ? -17.322 -13.825 -5.066 1.00 89.69 106 ARG A O 1
ATOM 839 N N . ARG A 1 107 ? -19.131 -13.185 -3.888 1.00 90.12 107 ARG A N 1
ATOM 840 C CA . ARG A 1 107 ? -20.118 -13.604 -4.898 1.00 90.12 107 ARG A CA 1
ATOM 841 C C . ARG A 1 107 ? -20.059 -12.692 -6.121 1.00 90.12 107 ARG A C 1
ATOM 843 O O . ARG A 1 107 ? -19.919 -13.216 -7.218 1.00 90.12 107 ARG A O 1
ATOM 850 N N . ALA A 1 108 ? -20.029 -11.380 -5.902 1.00 90.19 108 ALA A N 1
ATOM 851 C CA . ALA A 1 108 ? -19.869 -10.390 -6.962 1.00 90.19 108 ALA A CA 1
ATOM 852 C C . ALA A 1 108 ? -18.568 -10.609 -7.753 1.00 90.19 108 ALA A C 1
ATOM 854 O O . ALA A 1 108 ? -18.588 -10.702 -8.973 1.00 90.19 108 ALA A O 1
ATOM 855 N N . LEU A 1 109 ? -17.431 -10.804 -7.074 1.00 88.31 109 LEU A N 1
ATOM 856 C CA . LEU A 1 109 ? -16.153 -11.112 -7.732 1.00 88.31 109 LEU A CA 1
ATOM 857 C C . LEU A 1 109 ? -16.214 -12.409 -8.553 1.00 88.31 109 LEU A C 1
ATOM 859 O O . LEU A 1 109 ? -15.663 -12.462 -9.644 1.00 88.31 109 LEU A O 1
ATOM 863 N N . ALA A 1 110 ? -16.919 -13.440 -8.079 1.00 89.69 110 ALA A N 1
ATOM 864 C CA . ALA A 1 110 ? -17.083 -14.677 -8.843 1.00 89.69 110 ALA A CA 1
ATOM 865 C C . ALA A 1 110 ? -17.883 -14.479 -10.143 1.00 89.69 110 ALA A C 1
ATOM 867 O O . ALA A 1 110 ? -17.671 -15.228 -11.093 1.00 89.69 110 ALA A O 1
ATOM 868 N N . GLN A 1 111 ? -18.780 -13.490 -10.186 1.00 88.75 111 GLN A N 1
ATOM 869 C CA . GLN A 1 111 ? -19.573 -13.142 -11.368 1.00 88.75 111 GLN A CA 1
ATOM 870 C C . GLN A 1 111 ? -18.836 -12.164 -12.293 1.00 88.75 111 GLN A C 1
ATOM 872 O O . GLN A 1 111 ? -18.874 -12.322 -13.508 1.00 88.75 111 GLN A O 1
ATOM 877 N N . ILE A 1 112 ? -18.148 -11.168 -11.729 1.00 87.62 112 ILE A N 1
ATOM 878 C CA . ILE A 1 112 ? -17.463 -10.107 -12.482 1.00 87.62 112 ILE A CA 1
ATOM 879 C C . ILE A 1 112 ? -16.121 -10.603 -13.039 1.00 87.62 112 ILE A C 1
ATOM 881 O O . ILE A 1 112 ? -15.767 -10.269 -14.165 1.00 87.62 112 ILE A O 1
ATOM 885 N N . THR A 1 113 ? -15.372 -11.400 -12.270 1.00 84.94 113 THR A N 1
ATOM 886 C CA . THR A 1 113 ? -14.031 -11.898 -12.626 1.00 84.94 113 THR A CA 1
ATOM 887 C C . THR A 1 113 ? -13.919 -13.418 -12.411 1.00 84.94 113 THR A C 1
ATOM 889 O O . THR A 1 113 ? -13.161 -13.896 -11.552 1.00 84.94 113 THR A O 1
ATOM 892 N N . PRO A 1 114 ? -14.659 -14.230 -13.195 1.00 86.31 114 PRO A N 1
ATOM 893 C CA . PRO A 1 114 ? -14.723 -15.680 -13.001 1.00 86.31 114 PRO A CA 1
ATOM 894 C C . PRO A 1 114 ? -13.361 -16.360 -13.188 1.00 86.31 114 PRO A C 1
ATOM 896 O O . PRO A 1 114 ? -12.983 -17.196 -12.368 1.00 86.31 114 PRO A O 1
ATOM 899 N N . GLN A 1 115 ? -12.581 -15.936 -14.188 1.00 81.50 115 GLN A N 1
ATOM 900 C CA . GLN A 1 115 ? -11.247 -16.479 -14.476 1.00 81.50 115 GLN A CA 1
ATOM 901 C C . GLN A 1 115 ? -10.289 -16.319 -13.282 1.00 81.50 115 GLN A C 1
ATOM 903 O O . GLN A 1 115 ? -9.710 -17.290 -12.807 1.00 81.50 115 GLN A O 1
ATOM 908 N N . TYR A 1 116 ? -10.201 -15.120 -12.697 1.00 75.06 116 TYR A N 1
ATOM 909 C CA . TYR A 1 116 ? -9.355 -14.868 -11.520 1.00 75.06 116 TYR A CA 1
ATOM 910 C C . TYR A 1 116 ? -9.849 -15.587 -10.269 1.00 75.06 116 TYR A C 1
ATOM 912 O O . TYR A 1 116 ? -9.065 -15.972 -9.396 1.00 75.06 116 TYR A O 1
ATOM 920 N N . THR A 1 117 ? -11.162 -15.767 -10.155 1.00 79.88 117 THR A N 1
ATOM 921 C CA . THR A 1 117 ? -11.743 -16.554 -9.070 1.00 79.88 117 THR A CA 1
ATOM 922 C C . THR A 1 117 ? -11.341 -18.023 -9.192 1.00 79.88 117 THR A C 1
ATOM 924 O O . THR A 1 117 ? -11.021 -18.640 -8.174 1.00 79.88 117 THR A O 1
ATOM 927 N N . GLN A 1 118 ? -11.309 -18.564 -10.412 1.00 80.38 118 GLN A N 1
ATOM 928 C CA . GLN A 1 118 ? -10.833 -19.914 -10.700 1.00 80.38 118 GLN A CA 1
ATOM 929 C C . GLN A 1 118 ? -9.331 -20.059 -10.412 1.00 80.38 118 GLN A C 1
ATOM 931 O O . GLN A 1 118 ? -8.960 -20.904 -9.598 1.00 80.38 118 GLN A O 1
ATOM 936 N N . MET A 1 119 ? -8.491 -19.152 -10.913 1.00 73.81 119 MET A N 1
ATOM 937 C CA . MET A 1 119 ? -7.041 -19.168 -10.659 1.00 73.81 119 MET A CA 1
ATOM 938 C C . MET A 1 119 ? -6.687 -19.110 -9.157 1.00 73.81 119 MET A C 1
ATOM 940 O O . MET A 1 119 ? -5.723 -19.714 -8.693 1.00 73.81 119 MET A O 1
ATOM 944 N N . ARG A 1 120 ? -7.487 -18.422 -8.328 1.00 73.50 120 ARG A N 1
ATOM 945 C CA . ARG A 1 120 ? -7.312 -18.429 -6.858 1.00 73.50 120 ARG A CA 1
ATOM 946 C C . ARG A 1 120 ? -7.730 -19.727 -6.177 1.00 73.50 120 ARG A C 1
ATOM 948 O O . ARG A 1 120 ? -7.290 -19.980 -5.048 1.00 73.50 120 ARG A O 1
ATOM 955 N N . ARG A 1 121 ? -8.647 -20.489 -6.776 1.00 75.62 121 ARG A N 1
ATOM 956 C CA . ARG A 1 121 ? -9.024 -21.826 -6.291 1.00 75.62 121 ARG A CA 1
ATOM 957 C C . ARG A 1 121 ? -7.926 -22.828 -6.614 1.00 75.62 121 ARG A C 1
ATOM 959 O O . ARG A 1 121 ? -7.608 -23.631 -5.749 1.00 75.62 121 ARG A O 1
ATOM 966 N N . GLU A 1 122 ? -7.324 -22.690 -7.789 1.00 77.56 122 GLU A N 1
ATOM 967 C CA . GLU A 1 122 ? -6.190 -23.490 -8.267 1.00 77.56 122 GLU A CA 1
ATOM 968 C C . GLU A 1 122 ? -4.866 -23.131 -7.562 1.00 77.56 122 GLU A C 1
ATOM 970 O O . GLU A 1 122 ? -3.905 -23.885 -7.628 1.00 77.56 122 GLU A O 1
ATOM 975 N N . GLY A 1 123 ? -4.828 -22.023 -6.809 1.00 64.44 123 GLY A N 1
ATOM 976 C CA . GLY A 1 123 ? -3.698 -21.634 -5.953 1.00 64.44 123 GLY A CA 1
ATOM 977 C C . GLY A 1 123 ? -2.687 -20.704 -6.625 1.00 64.44 123 GLY A C 1
ATOM 978 O O . GLY A 1 123 ? -1.891 -20.076 -5.932 1.00 64.44 123 GLY A O 1
ATOM 979 N N . THR A 1 124 ? -2.798 -20.504 -7.936 1.00 57.38 124 THR A N 1
ATOM 980 C CA . THR A 1 124 ? -1.856 -19.758 -8.783 1.00 57.38 124 THR A CA 1
ATOM 981 C C . THR A 1 124 ? -1.731 -18.273 -8.416 1.00 57.38 124 THR A C 1
ATOM 983 O O . THR A 1 124 ? -0.694 -17.665 -8.637 1.00 57.38 124 THR A O 1
ATOM 986 N N . VAL A 1 125 ? -2.769 -17.679 -7.810 1.00 54.53 125 VAL A N 1
ATOM 987 C CA . VAL A 1 125 ? -2.845 -16.228 -7.507 1.00 54.53 125 VAL A CA 1
ATOM 988 C C . VAL A 1 125 ? -2.735 -15.919 -6.004 1.00 54.53 125 VAL A C 1
ATOM 990 O O . VAL A 1 125 ? -2.632 -14.761 -5.606 1.00 54.53 125 VAL A O 1
ATOM 993 N N . ARG A 1 126 ? -2.766 -16.926 -5.114 1.00 49.66 126 ARG A N 1
ATOM 994 C CA . ARG A 1 126 ? -2.761 -16.681 -3.651 1.00 49.66 126 ARG A CA 1
ATOM 995 C C . ARG A 1 126 ? -1.426 -16.148 -3.118 1.00 49.66 126 ARG A C 1
ATOM 997 O O . ARG A 1 126 ? -1.415 -15.610 -2.015 1.00 49.66 126 ARG A O 1
ATOM 1004 N N . HIS A 1 127 ? -0.353 -16.277 -3.895 1.00 49.38 127 HIS A N 1
ATOM 1005 C CA . HIS A 1 127 ? 1.002 -15.858 -3.525 1.00 49.38 127 HIS A CA 1
ATOM 1006 C C . HIS A 1 127 ? 1.458 -14.553 -4.188 1.00 49.38 127 HIS A C 1
ATOM 1008 O O . HIS A 1 127 ? 2.505 -14.026 -3.831 1.00 49.38 127 HIS A O 1
ATOM 1014 N N . THR A 1 128 ? 0.678 -13.997 -5.114 1.00 47.44 128 THR A N 1
ATOM 1015 C CA . THR A 1 128 ? 0.952 -12.672 -5.676 1.00 47.44 128 THR A CA 1
ATOM 1016 C C . THR A 1 128 ? 0.381 -11.606 -4.751 1.00 47.44 128 THR A C 1
ATOM 1018 O O . THR A 1 128 ? -0.829 -11.574 -4.505 1.00 47.44 128 THR A O 1
ATOM 1021 N N . ASN A 1 129 ? 1.254 -10.740 -4.228 1.00 42.25 129 ASN A N 1
ATOM 1022 C CA . ASN A 1 129 ? 0.852 -9.531 -3.513 1.00 42.25 129 ASN A CA 1
ATOM 1023 C C . ASN A 1 129 ? -0.172 -8.752 -4.362 1.00 42.25 129 ASN A C 1
ATOM 1025 O O . ASN A 1 129 ? -0.129 -8.827 -5.593 1.00 42.25 129 ASN A O 1
ATOM 1029 N N . PRO A 1 130 ? -1.102 -7.993 -3.756 1.00 46.41 130 PRO A N 1
ATOM 1030 C CA . PRO A 1 130 ? -1.897 -7.024 -4.494 1.00 46.41 130 PRO A CA 1
ATOM 1031 C C . PRO A 1 130 ? -0.937 -5.953 -5.012 1.00 46.41 130 PRO A C 1
ATOM 1033 O O . PRO A 1 130 ? -0.632 -4.973 -4.342 1.00 46.41 130 PRO A O 1
ATOM 1036 N N . HIS A 1 131 ? -0.383 -6.204 -6.191 1.00 51.25 131 HIS A N 1
ATOM 1037 C CA . HIS A 1 131 ? 0.500 -5.285 -6.864 1.00 51.25 131 HIS A CA 1
ATOM 1038 C C . HIS A 1 131 ? -0.369 -4.121 -7.321 1.00 51.25 131 HIS A C 1
ATOM 1040 O O . HIS A 1 131 ? -1.229 -4.291 -8.181 1.00 51.25 131 HIS A O 1
ATOM 1046 N N . VAL A 1 132 ? -0.133 -2.938 -6.757 1.00 45.22 132 VAL A N 1
ATOM 1047 C CA . VAL A 1 132 ? -0.671 -1.658 -7.252 1.00 45.22 132 VAL A CA 1
ATOM 1048 C C . VAL A 1 132 ? -0.463 -1.533 -8.776 1.00 45.22 132 VAL A C 1
ATOM 1050 O O . VAL A 1 132 ? -1.285 -0.958 -9.482 1.00 45.22 132 VAL A O 1
ATOM 1053 N N . TYR A 1 133 ? 0.575 -2.190 -9.303 1.00 48.03 133 TYR A N 1
ATOM 1054 C CA . TYR A 1 133 ? 0.902 -2.311 -10.723 1.00 48.03 133 TYR A CA 1
ATOM 1055 C C . TYR A 1 133 ? -0.124 -3.082 -11.567 1.00 48.03 133 TYR A C 1
ATOM 1057 O O . TYR A 1 133 ? -0.250 -2.805 -12.754 1.00 48.03 133 TYR A O 1
ATOM 1065 N N . TYR A 1 134 ? -0.903 -4.004 -10.989 1.00 47.50 134 TYR A N 1
ATOM 1066 C CA . TYR A 1 134 ? -1.788 -4.876 -11.768 1.00 47.50 134 TYR A CA 1
ATOM 1067 C C . TYR A 1 134 ? -2.925 -4.114 -12.454 1.00 47.50 134 TYR A C 1
ATOM 1069 O O . TYR A 1 134 ? -3.324 -4.492 -13.545 1.00 47.50 134 TYR A O 1
ATOM 1077 N N . ALA A 1 135 ? -3.438 -3.031 -11.863 1.00 47.38 135 ALA A N 1
ATOM 1078 C CA . ALA A 1 135 ? -4.457 -2.202 -12.512 1.00 47.38 135 ALA A CA 1
ATOM 1079 C C . ALA A 1 135 ? -3.904 -1.460 -13.743 1.00 47.38 135 ALA A C 1
ATOM 1081 O O . ALA A 1 135 ? -4.599 -1.312 -14.746 1.00 47.38 135 ALA A O 1
ATOM 1082 N N . VAL A 1 136 ? -2.635 -1.040 -13.690 1.00 52.25 136 VAL A N 1
ATOM 1083 C CA . VAL A 1 136 ? -1.945 -0.393 -14.816 1.00 52.25 136 VAL A CA 1
ATOM 1084 C C . VAL A 1 136 ? -1.614 -1.424 -15.900 1.00 52.25 136 VAL A C 1
ATOM 1086 O O . VAL A 1 136 ? -1.880 -1.173 -17.074 1.00 52.25 136 VAL A O 1
ATOM 1089 N N . CYS A 1 137 ? -1.139 -2.612 -15.507 1.00 49.50 137 CYS A N 1
ATOM 1090 C CA . CYS A 1 137 ? -0.881 -3.717 -16.430 1.00 49.50 137 CYS A CA 1
ATOM 1091 C C . CYS A 1 137 ? -2.148 -4.229 -17.116 1.00 49.50 137 CYS A C 1
ATOM 1093 O O . CYS A 1 137 ? -2.186 -4.396 -18.329 1.00 49.50 137 CYS A O 1
ATOM 1095 N N . PHE A 1 138 ? -3.219 -4.429 -16.350 1.00 43.91 138 PHE A N 1
ATOM 1096 C CA . PHE A 1 138 ? -4.486 -4.961 -16.849 1.00 43.91 138 PHE A CA 1
ATOM 1097 C C . PHE A 1 138 ? -5.199 -4.002 -17.813 1.00 43.91 138 PHE A C 1
ATOM 1099 O O . PHE A 1 138 ? -5.915 -4.449 -18.703 1.00 43.91 138 PHE A O 1
ATOM 1106 N N . ASN A 1 139 ? -4.972 -2.693 -17.679 1.00 54.19 139 ASN A N 1
ATOM 1107 C CA . ASN A 1 139 ? -5.488 -1.691 -18.613 1.00 54.19 139 ASN A CA 1
ATOM 1108 C C . ASN A 1 139 ? -4.613 -1.531 -19.875 1.00 54.19 139 ASN A C 1
ATOM 1110 O O . ASN A 1 139 ? -4.860 -0.623 -20.664 1.00 54.19 139 ASN A O 1
ATOM 1114 N N . GLY A 1 140 ? -3.595 -2.382 -20.066 1.00 58.12 140 GLY A N 1
ATOM 1115 C CA . GLY A 1 140 ? -2.714 -2.371 -21.238 1.00 58.12 140 GLY A CA 1
ATOM 1116 C C . GLY A 1 140 ? -1.698 -1.229 -21.258 1.00 58.12 140 GLY A C 1
ATOM 1117 O O . GLY A 1 140 ? -1.046 -1.018 -22.274 1.00 58.12 140 GLY A O 1
ATOM 1118 N N . PHE A 1 141 ? -1.554 -0.483 -20.157 1.00 55.94 141 PHE A N 1
ATOM 1119 C CA . PHE A 1 141 ? -0.595 0.618 -20.074 1.00 55.94 141 PHE A CA 1
ATOM 1120 C C . PHE A 1 141 ? 0.807 0.158 -19.686 1.00 55.94 141 PHE A C 1
ATOM 1122 O O . PHE A 1 141 ? 1.737 0.909 -19.905 1.00 55.94 141 PHE A O 1
ATOM 1129 N N . LEU A 1 142 ? 0.984 -1.023 -19.096 1.00 63.91 142 LEU A N 1
ATOM 1130 C CA . LEU A 1 142 ? 2.291 -1.497 -18.640 1.00 63.91 142 LEU A CA 1
ATOM 1131 C C . LEU A 1 142 ? 2.406 -3.000 -18.875 1.00 63.91 142 LEU A C 1
ATOM 1133 O O . LEU A 1 142 ? 1.728 -3.778 -18.208 1.00 63.91 142 LEU A O 1
ATOM 1137 N N . ASP A 1 143 ? 3.284 -3.417 -19.775 1.00 69.31 143 ASP A N 1
ATOM 1138 C CA . ASP A 1 143 ? 3.626 -4.828 -19.903 1.00 69.31 143 ASP A CA 1
ATOM 1139 C C . ASP A 1 143 ? 4.680 -5.180 -18.841 1.00 69.31 143 ASP A C 1
ATOM 1141 O O . ASP A 1 143 ? 5.795 -4.663 -18.856 1.00 69.31 143 ASP A O 1
ATOM 1145 N N . ILE A 1 144 ? 4.302 -6.001 -17.856 1.00 69.06 144 ILE A N 1
ATOM 1146 C CA . ILE A 1 144 ? 5.219 -6.447 -16.798 1.00 69.06 144 ILE A CA 1
ATOM 1147 C C . ILE A 1 144 ? 5.975 -7.708 -17.190 1.00 69.06 144 ILE A C 1
ATOM 1149 O O . ILE A 1 144 ? 6.777 -8.163 -16.385 1.00 69.06 144 ILE A O 1
ATOM 1153 N N . ASP A 1 145 ? 5.716 -8.291 -18.361 1.00 73.00 145 ASP A N 1
ATOM 1154 C CA . ASP A 1 145 ? 6.520 -9.361 -18.944 1.00 73.00 145 ASP A CA 1
ATOM 1155 C C . ASP A 1 145 ? 7.641 -8.796 -19.824 1.00 73.00 145 ASP A C 1
ATOM 1157 O O . ASP A 1 145 ? 8.732 -9.383 -19.863 1.00 73.00 145 ASP A O 1
ATOM 1161 N N . ASP A 1 146 ? 7.425 -7.609 -20.390 1.00 76.19 146 ASP A N 1
ATOM 1162 C CA . ASP A 1 146 ? 8.432 -6.810 -21.081 1.00 76.19 146 ASP A CA 1
ATOM 1163 C C . ASP A 1 146 ? 9.616 -6.434 -20.154 1.00 76.19 146 ASP A C 1
ATOM 1165 O O . ASP A 1 146 ? 9.422 -5.851 -19.077 1.00 76.19 146 ASP A O 1
ATOM 1169 N N . PRO A 1 147 ? 10.869 -6.761 -20.535 1.00 74.94 147 PRO A N 1
ATOM 1170 C CA . PRO A 1 147 ? 12.058 -6.391 -19.771 1.00 74.94 147 PRO A CA 1
ATOM 1171 C C . PRO A 1 147 ? 12.166 -4.893 -19.463 1.00 74.94 147 PRO A C 1
ATOM 1173 O O . PRO A 1 147 ? 12.616 -4.542 -18.367 1.00 74.94 147 PRO A O 1
ATOM 1176 N N . PHE A 1 148 ? 11.724 -4.019 -20.375 1.00 72.81 148 PHE A N 1
ATOM 1177 C CA . PHE A 1 148 ? 11.784 -2.571 -20.173 1.00 72.81 148 PHE A CA 1
ATOM 1178 C C . PHE A 1 148 ? 10.756 -2.122 -19.133 1.00 72.81 148 PHE A C 1
ATOM 1180 O O . PHE A 1 148 ? 11.124 -1.464 -18.159 1.00 72.81 148 PHE A O 1
ATOM 1187 N N . GLY A 1 149 ? 9.500 -2.558 -19.256 1.00 73.25 149 GLY A N 1
ATOM 1188 C CA . GLY A 1 149 ? 8.461 -2.328 -18.252 1.00 73.25 149 GLY A CA 1
ATOM 1189 C C . GLY A 1 149 ? 8.878 -2.797 -16.853 1.00 73.25 149 GLY A C 1
ATOM 1190 O O . GLY A 1 149 ? 8.736 -2.051 -15.879 1.00 73.25 149 GLY A O 1
ATOM 1191 N N . LYS A 1 150 ? 9.491 -3.987 -16.746 1.00 78.56 150 LYS A N 1
ATOM 1192 C CA . LYS A 1 150 ? 10.059 -4.499 -15.482 1.00 78.56 150 LYS A CA 1
ATOM 1193 C C . LYS A 1 150 ? 11.115 -3.561 -14.898 1.00 78.56 150 LYS A C 1
ATOM 1195 O O . LYS A 1 150 ? 11.076 -3.288 -13.698 1.00 78.56 150 LYS A O 1
ATOM 1200 N N . HIS A 1 151 ? 12.052 -3.089 -15.722 1.00 81.44 151 HIS A N 1
ATOM 1201 C CA . HIS A 1 151 ? 13.122 -2.190 -15.290 1.00 81.44 151 HIS A CA 1
ATOM 1202 C C . HIS A 1 151 ? 12.596 -0.825 -14.847 1.00 81.44 151 HIS A C 1
ATOM 1204 O O . HIS A 1 151 ? 12.927 -0.355 -13.763 1.00 81.44 151 HIS A O 1
ATOM 1210 N N . CYS A 1 152 ? 11.738 -0.200 -15.649 1.00 76.69 152 CYS A N 1
ATOM 1211 C CA . CYS A 1 152 ? 11.133 1.089 -15.332 1.00 76.69 152 CYS A CA 1
ATOM 1212 C C . CYS A 1 152 ? 10.417 1.054 -13.977 1.00 76.69 152 CYS A C 1
ATOM 1214 O O . CYS A 1 152 ? 10.609 1.930 -13.129 1.00 76.69 152 CYS A O 1
ATOM 1216 N N . VAL A 1 153 ? 9.633 -0.004 -13.748 1.00 77.12 153 VAL A N 1
ATOM 1217 C CA . VAL A 1 153 ? 8.906 -0.199 -12.494 1.00 77.12 153 VAL A CA 1
ATOM 1218 C C . VAL A 1 153 ? 9.851 -0.394 -11.317 1.00 77.12 153 VAL A C 1
ATOM 1220 O O . VAL A 1 153 ? 9.678 0.261 -10.287 1.00 77.12 153 VAL A O 1
ATOM 1223 N N . SER A 1 154 ? 10.843 -1.278 -11.454 1.00 80.69 154 SER A N 1
ATOM 1224 C CA . SER A 1 154 ? 11.781 -1.573 -10.370 1.00 80.69 154 SER A CA 1
ATOM 1225 C C . SER A 1 154 ? 12.645 -0.362 -10.021 1.00 80.69 154 SER A C 1
ATOM 1227 O O . SER A 1 154 ? 12.835 -0.078 -8.836 1.00 80.69 154 SER A O 1
ATOM 1229 N N . ALA A 1 155 ? 13.110 0.384 -11.025 1.00 81.56 155 ALA A N 1
ATOM 1230 C CA . ALA A 1 155 ? 13.949 1.561 -10.857 1.00 81.56 155 ALA A CA 1
ATOM 1231 C C . ALA A 1 155 ? 13.203 2.680 -10.120 1.00 81.56 155 ALA A C 1
ATOM 1233 O O . ALA A 1 155 ? 13.677 3.141 -9.080 1.00 81.56 155 ALA A O 1
ATOM 1234 N N . ILE A 1 156 ? 12.007 3.065 -10.586 1.00 79.81 156 ILE A N 1
ATOM 1235 C CA . ILE A 1 156 ? 11.207 4.114 -9.931 1.00 79.81 156 ILE A CA 1
ATOM 1236 C C . ILE A 1 156 ? 10.825 3.701 -8.513 1.00 79.81 156 ILE A C 1
ATOM 1238 O O . ILE A 1 156 ? 10.994 4.492 -7.585 1.00 79.81 156 ILE A O 1
ATOM 1242 N N . ALA A 1 157 ? 10.329 2.474 -8.328 1.00 80.94 157 ALA A N 1
ATOM 1243 C CA . ALA A 1 157 ? 9.917 1.999 -7.012 1.00 80.94 157 ALA A CA 1
ATOM 1244 C C . ALA A 1 157 ? 11.086 2.048 -6.022 1.00 80.94 157 ALA A C 1
ATOM 1246 O O . ALA A 1 157 ? 10.938 2.575 -4.921 1.00 80.94 157 ALA A O 1
ATOM 1247 N N . SER A 1 158 ? 12.264 1.582 -6.443 1.00 84.06 158 SER A N 1
ATOM 1248 C CA . SER A 1 158 ? 13.474 1.618 -5.622 1.00 84.06 158 SER A CA 1
ATOM 1249 C C . SER A 1 158 ? 13.876 3.049 -5.270 1.00 84.06 158 SER A C 1
ATOM 1251 O O . SER A 1 158 ? 14.122 3.335 -4.101 1.00 84.06 158 SER A O 1
ATOM 1253 N N . LYS A 1 159 ? 13.890 3.975 -6.237 1.00 86.50 159 LYS A N 1
ATOM 1254 C CA . LYS A 1 159 ? 14.252 5.383 -5.999 1.00 86.50 159 LYS A CA 1
ATOM 1255 C C . LYS A 1 159 ? 13.253 6.089 -5.074 1.00 86.50 159 LYS A C 1
ATOM 1257 O O . LYS A 1 159 ? 13.674 6.769 -4.144 1.00 86.50 159 LYS A O 1
ATOM 1262 N N . CYS A 1 160 ? 11.952 5.851 -5.239 1.00 83.69 160 CYS A N 1
ATOM 1263 C CA . CYS A 1 160 ? 10.927 6.370 -4.326 1.00 83.69 160 CYS A CA 1
ATOM 1264 C C . CYS A 1 160 ? 11.083 5.788 -2.911 1.00 83.69 160 CYS A C 1
ATOM 1266 O O . CYS A 1 160 ? 11.010 6.514 -1.923 1.00 83.69 160 CYS A O 1
ATOM 1268 N N . CYS A 1 161 ? 11.342 4.482 -2.785 1.00 82.06 161 CYS A N 1
ATOM 1269 C CA . CYS A 1 161 ? 11.628 3.866 -1.488 1.00 82.06 161 CYS A CA 1
ATOM 1270 C C . CYS A 1 161 ? 12.888 4.454 -0.837 1.00 82.06 161 CYS A C 1
ATOM 1272 O O . CYS A 1 161 ? 12.900 4.653 0.377 1.00 82.06 161 CYS A O 1
ATOM 1274 N N . MET A 1 162 ? 13.921 4.766 -1.625 1.00 87.06 162 MET A N 1
ATOM 1275 C CA . MET A 1 162 ? 15.136 5.414 -1.131 1.00 87.06 162 MET A CA 1
ATOM 1276 C C . MET A 1 162 ? 14.858 6.802 -0.555 1.00 87.06 162 MET A C 1
ATOM 1278 O O . MET A 1 162 ? 15.379 7.091 0.519 1.00 87.06 162 MET A O 1
ATOM 1282 N N . VAL A 1 163 ? 13.997 7.613 -1.182 1.00 84.56 163 VAL A N 1
ATOM 1283 C CA . VAL A 1 163 ? 13.533 8.889 -0.600 1.00 84.56 163 VAL A CA 1
ATOM 1284 C C . VAL A 1 163 ? 12.890 8.647 0.769 1.00 84.56 163 VAL A C 1
ATOM 1286 O O . VAL A 1 163 ? 13.243 9.287 1.760 1.00 84.56 163 VAL A O 1
ATOM 1289 N N . GLY A 1 164 ? 11.994 7.660 0.858 1.00 78.19 164 GLY A N 1
ATOM 1290 C CA . GLY A 1 164 ? 11.365 7.278 2.122 1.00 78.19 164 GLY A CA 1
ATOM 1291 C C . GLY A 1 164 ? 12.377 6.896 3.205 1.00 78.19 164 GLY A C 1
ATOM 1292 O O . GLY A 1 164 ? 12.260 7.355 4.339 1.00 78.19 164 GLY A O 1
ATOM 1293 N N . LEU A 1 165 ? 13.399 6.105 2.863 1.00 80.50 165 LEU A N 1
ATOM 1294 C CA . LEU A 1 165 ? 14.472 5.721 3.787 1.00 80.50 165 LEU A CA 1
ATOM 1295 C C . LEU A 1 165 ? 15.336 6.915 4.208 1.00 80.50 165 LEU A C 1
ATOM 1297 O O . LEU A 1 165 ? 15.643 7.054 5.391 1.00 80.50 165 LEU A O 1
ATOM 1301 N N . GLN A 1 166 ? 15.696 7.783 3.262 1.00 83.56 166 GLN A N 1
ATOM 1302 C CA . GLN A 1 166 ? 16.484 8.991 3.515 1.00 83.56 166 GLN A CA 1
ATOM 1303 C C . GLN A 1 166 ? 15.764 9.965 4.448 1.00 83.56 166 GLN A C 1
ATOM 1305 O O . GLN A 1 166 ? 16.424 10.623 5.244 1.00 83.56 166 GLN A O 1
ATOM 1310 N N . ASN A 1 167 ? 14.4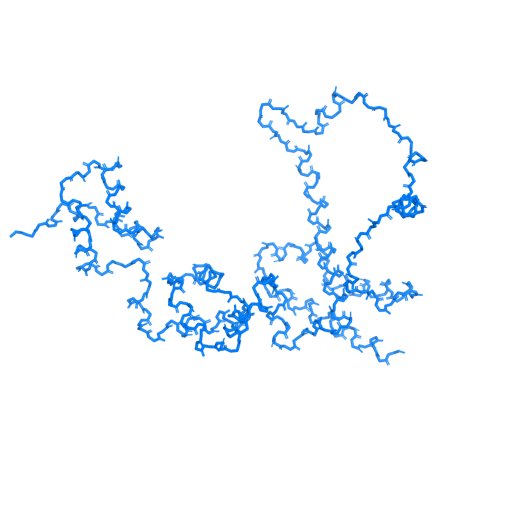32 10.005 4.410 1.00 80.75 167 ASN A N 1
ATOM 1311 C CA . ASN A 1 167 ? 13.626 10.799 5.336 1.00 80.75 167 ASN A CA 1
ATOM 1312 C C . ASN A 1 167 ? 13.407 10.081 6.677 1.00 80.75 167 ASN A C 1
ATOM 1314 O O . ASN A 1 167 ? 13.481 10.695 7.742 1.00 80.75 167 ASN A O 1
ATOM 1318 N N . PHE A 1 168 ? 13.159 8.770 6.643 1.00 81.12 168 PHE A N 1
ATOM 1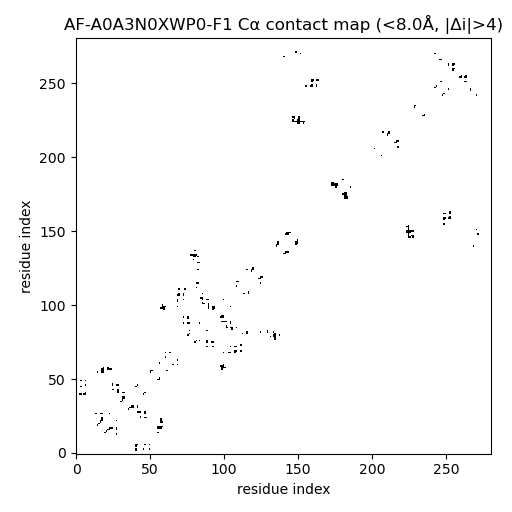319 C CA . PHE A 1 168 ? 12.855 7.976 7.831 1.00 81.12 168 PHE A CA 1
ATOM 1320 C C . PHE A 1 168 ? 14.046 7.846 8.780 1.00 81.12 168 PHE A C 1
ATOM 1322 O O . PHE A 1 168 ? 13.878 8.056 9.975 1.00 81.12 168 PHE A O 1
ATOM 1329 N N . ILE A 1 169 ? 15.238 7.507 8.278 1.00 77.06 169 ILE A N 1
ATOM 1330 C CA . ILE A 1 169 ? 16.427 7.263 9.111 1.00 77.06 169 ILE A CA 1
ATOM 1331 C C . ILE A 1 169 ? 16.773 8.464 10.013 1.00 77.06 169 ILE A C 1
ATOM 1333 O O . ILE A 1 169 ? 16.871 8.264 11.225 1.00 77.06 169 ILE A O 1
ATOM 1337 N N . PRO A 1 170 ? 16.933 9.703 9.502 1.00 76.69 170 PRO A N 1
ATOM 1338 C CA . PRO A 1 170 ? 17.241 10.845 10.359 1.00 76.69 170 PRO A CA 1
ATOM 1339 C C . PRO A 1 170 ? 16.086 11.172 11.310 1.00 76.69 170 PRO A C 1
ATOM 1341 O O . PRO A 1 170 ? 16.327 11.437 12.484 1.00 76.69 170 PRO A O 1
ATOM 1344 N N . ALA A 1 171 ? 14.832 11.088 10.854 1.00 80.12 171 ALA A N 1
ATOM 1345 C CA . ALA A 1 171 ? 13.673 11.314 11.718 1.00 80.12 171 ALA A CA 1
ATOM 1346 C C . ALA A 1 171 ? 13.612 10.294 12.869 1.00 80.12 171 ALA A C 1
ATOM 1348 O O . ALA A 1 171 ? 13.373 10.652 14.023 1.00 80.12 171 ALA A O 1
ATOM 1349 N N . TRP A 1 172 ? 13.883 9.025 12.569 1.00 79.81 172 TRP A N 1
ATOM 1350 C CA . TRP A 1 172 ? 13.961 7.950 13.546 1.00 79.81 172 TRP A CA 1
ATOM 1351 C C . TRP A 1 172 ? 15.146 8.118 14.499 1.00 79.81 172 TRP A C 1
ATOM 1353 O O . TRP A 1 172 ? 15.037 7.793 15.672 1.00 79.81 172 TRP A O 1
ATOM 1363 N N . ASN A 1 173 ? 16.278 8.653 14.069 1.00 81.38 173 ASN A N 1
ATOM 1364 C CA . ASN A 1 173 ? 17.402 8.843 14.987 1.00 81.38 173 ASN A CA 1
ATOM 1365 C C . ASN A 1 173 ? 17.259 10.102 15.864 1.00 81.38 173 ASN A C 1
ATOM 1367 O O . ASN A 1 173 ? 17.775 10.139 16.985 1.00 81.38 173 ASN A O 1
ATOM 1371 N N . ALA A 1 174 ? 16.479 11.086 15.407 1.00 85.56 174 ALA A N 1
ATOM 1372 C CA . ALA A 1 174 ? 16.220 12.334 16.120 1.00 85.56 174 ALA A CA 1
ATOM 1373 C C . ALA A 1 174 ? 14.993 12.299 17.055 1.00 85.56 174 ALA A C 1
ATOM 1375 O O . ALA A 1 174 ? 14.815 13.220 17.856 1.00 85.56 174 ALA A O 1
ATOM 1376 N N . HIS A 1 175 ? 14.128 11.279 16.980 1.00 85.19 175 HIS A N 1
ATOM 1377 C CA . HIS A 1 175 ? 12.925 11.231 17.822 1.00 85.19 175 HIS A CA 1
ATOM 1378 C C . HIS A 1 175 ? 13.230 10.899 19.290 1.00 85.19 175 HIS A C 1
ATOM 1380 O O . HIS A 1 175 ? 14.186 10.201 19.619 1.00 85.19 175 HIS A O 1
ATOM 1386 N N . THR A 1 176 ? 12.361 11.348 20.195 1.00 91.12 176 THR A N 1
ATOM 1387 C CA . THR A 1 176 ? 12.454 11.011 21.620 1.00 91.12 176 THR A CA 1
ATOM 1388 C C . THR A 1 176 ? 11.786 9.669 21.904 1.00 91.12 176 THR A C 1
ATOM 1390 O O . THR A 1 176 ? 10.581 9.517 21.707 1.00 91.12 176 THR A O 1
ATOM 1393 N N . ILE A 1 177 ? 12.538 8.723 22.463 1.00 86.50 177 ILE A N 1
ATOM 1394 C CA . ILE A 1 177 ? 12.000 7.470 22.998 1.00 86.50 177 ILE A CA 1
ATOM 1395 C C . ILE A 1 177 ? 11.631 7.691 24.477 1.00 86.50 177 ILE A C 1
ATOM 1397 O O . ILE A 1 177 ? 12.510 8.055 25.273 1.00 86.50 177 ILE A O 1
ATOM 1401 N N . PRO A 1 178 ? 10.368 7.460 24.892 1.00 87.25 178 PRO A N 1
ATOM 1402 C CA . PRO A 1 178 ? 9.946 7.622 26.282 1.00 87.25 178 PRO A CA 1
ATOM 1403 C C . PRO A 1 178 ? 10.867 6.875 27.242 1.00 87.25 178 PRO A C 1
ATOM 1405 O O . PRO A 1 178 ? 11.212 5.718 27.004 1.00 87.25 178 PRO A O 1
ATOM 1408 N N . SER A 1 179 ? 11.271 7.526 28.335 1.00 87.69 179 SER A N 1
ATOM 1409 C CA . SER A 1 179 ? 12.184 6.984 29.360 1.00 87.69 179 SER A CA 1
ATOM 1410 C C . SER A 1 179 ? 13.590 6.569 28.884 1.00 87.69 179 SER A C 1
ATOM 1412 O O . SER A 1 179 ? 14.360 6.030 29.679 1.00 87.69 179 SER A O 1
ATOM 1414 N N . LYS A 1 180 ? 13.957 6.830 27.621 1.00 88.00 180 LYS A N 1
ATOM 1415 C CA . LYS A 1 180 ? 15.292 6.537 27.072 1.00 88.00 180 LYS A CA 1
ATOM 1416 C C . LYS A 1 180 ? 16.010 7.788 26.567 1.00 88.00 180 LYS A C 1
ATOM 1418 O O . LYS A 1 180 ? 17.196 7.916 26.833 1.00 88.00 180 LYS A O 1
ATOM 1423 N N . GLY A 1 181 ? 15.312 8.713 25.907 1.00 88.56 181 GLY A N 1
ATOM 1424 C CA . GLY A 1 181 ? 15.905 9.916 25.307 1.00 88.56 181 GLY A CA 1
ATOM 1425 C C . GLY A 1 181 ? 16.001 9.829 23.782 1.00 88.56 181 GLY A C 1
ATOM 1426 O O . GLY A 1 181 ? 15.296 9.033 23.166 1.00 88.56 181 GLY A O 1
ATOM 1427 N N . ILE A 1 182 ? 16.842 10.669 23.174 1.00 91.62 182 ILE A N 1
ATOM 1428 C CA . ILE A 1 182 ? 17.006 10.763 21.713 1.00 91.62 182 ILE A CA 1
ATOM 1429 C C . ILE A 1 182 ? 18.158 9.846 21.265 1.00 91.62 182 ILE A C 1
ATOM 1431 O O . ILE A 1 182 ? 19.260 10.010 21.796 1.00 91.62 182 ILE A O 1
ATOM 1435 N N . PRO A 1 183 ? 17.956 8.911 20.314 1.00 88.50 183 PRO A N 1
ATOM 1436 C CA . PRO A 1 183 ? 18.988 7.978 19.859 1.00 88.50 183 PRO A CA 1
ATOM 1437 C C . PRO A 1 183 ? 20.320 8.633 19.487 1.00 88.50 183 PRO A C 1
ATOM 1439 O O . PRO A 1 183 ? 21.350 8.195 19.996 1.00 88.50 183 PRO A O 1
ATOM 1442 N N . ASP A 1 184 ? 20.320 9.705 18.691 1.00 86.94 184 ASP A N 1
ATOM 1443 C CA . ASP A 1 184 ? 21.562 10.402 18.318 1.00 86.94 184 ASP A CA 1
ATOM 1444 C C . ASP A 1 184 ? 22.293 11.000 19.528 1.00 86.94 184 ASP A C 1
ATOM 1446 O O . ASP A 1 184 ? 23.518 10.903 19.639 1.00 86.94 184 ASP A O 1
ATOM 1450 N N . ALA A 1 185 ? 21.551 11.567 20.484 1.00 90.12 185 ALA A N 1
ATOM 1451 C CA . ALA A 1 185 ? 22.130 12.116 21.709 1.00 90.12 185 ALA A CA 1
ATOM 1452 C C . ALA A 1 185 ? 22.703 11.009 22.609 1.00 90.12 185 ALA A C 1
ATOM 1454 O O . ALA A 1 185 ? 23.782 11.167 23.177 1.00 90.12 185 ALA A O 1
ATOM 1455 N N . LEU A 1 186 ? 22.008 9.872 22.708 1.00 88.12 186 LEU A N 1
ATOM 1456 C CA . LEU A 1 186 ? 22.479 8.695 23.440 1.00 88.12 186 LEU A CA 1
ATOM 1457 C C . LEU A 1 186 ? 23.734 8.104 22.796 1.00 88.12 186 LEU A C 1
ATOM 1459 O O . LEU A 1 186 ? 24.684 7.770 23.502 1.00 88.12 186 LEU A O 1
ATOM 1463 N N . PHE A 1 187 ? 23.752 8.003 21.467 1.00 85.19 187 PHE A N 1
ATOM 1464 C CA . PHE A 1 187 ? 24.905 7.537 20.709 1.00 85.19 187 PHE A CA 1
ATOM 1465 C C . PHE A 1 187 ? 26.111 8.454 20.925 1.00 85.19 187 PHE A C 1
ATOM 1467 O O . PHE A 1 187 ? 27.190 7.965 21.245 1.00 85.19 187 PHE A O 1
ATOM 1474 N N . ALA A 1 188 ? 25.926 9.776 20.847 1.00 85.62 188 ALA A N 1
ATOM 1475 C CA . ALA A 1 188 ? 26.987 10.749 21.099 1.00 85.62 188 ALA A CA 1
ATOM 1476 C C . ALA A 1 188 ? 27.507 10.702 22.549 1.00 85.62 188 ALA A C 1
ATOM 1478 O O . ALA A 1 188 ? 28.716 10.740 22.770 1.00 85.62 188 ALA A O 1
ATOM 1479 N 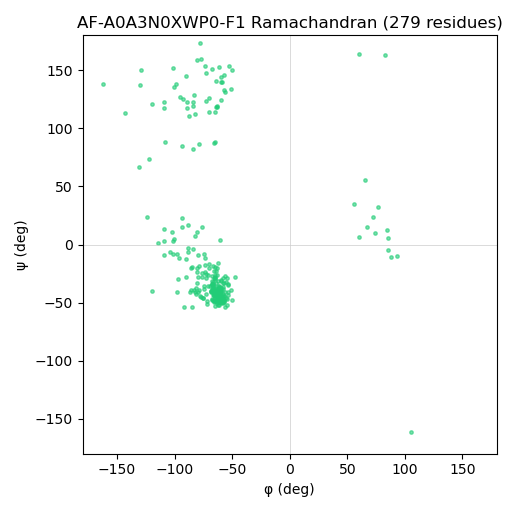N . ALA A 1 189 ? 26.616 10.576 23.539 1.00 84.81 189 ALA A N 1
ATOM 1480 C CA . ALA A 1 189 ? 26.975 10.537 24.960 1.00 84.81 189 ALA A CA 1
ATOM 1481 C C . ALA A 1 189 ? 27.631 9.213 25.398 1.00 84.81 189 ALA A C 1
ATOM 1483 O O . ALA A 1 189 ? 28.347 9.168 26.402 1.00 84.81 189 ALA A O 1
ATOM 1484 N N . HIS A 1 190 ? 27.385 8.123 24.668 1.00 79.56 190 HIS A N 1
ATOM 1485 C CA . HIS A 1 190 ? 27.841 6.777 25.021 1.00 79.56 190 HIS A CA 1
ATOM 1486 C C . HIS A 1 190 ? 28.682 6.111 23.929 1.00 79.56 190 HIS A C 1
ATOM 1488 O O . HIS A 1 190 ? 28.802 4.882 23.914 1.00 79.56 190 HIS A O 1
ATOM 1494 N N . LEU A 1 191 ? 29.307 6.900 23.050 1.00 72.19 191 LEU A N 1
ATOM 1495 C CA . LEU A 1 191 ? 30.178 6.402 21.991 1.00 72.19 191 LEU A CA 1
ATOM 1496 C C . LEU A 1 191 ? 31.435 5.737 22.580 1.00 72.19 191 LEU A C 1
ATOM 1498 O O . LEU A 1 191 ? 32.469 6.366 22.781 1.00 72.19 191 LEU A O 1
ATOM 1502 N N . ARG A 1 192 ? 31.344 4.440 22.880 1.00 71.12 192 ARG A N 1
ATOM 1503 C CA . ARG A 1 192 ? 32.463 3.619 23.381 1.00 71.12 192 ARG A CA 1
ATOM 1504 C C . ARG A 1 192 ? 33.085 2.735 22.301 1.00 71.12 192 ARG A C 1
ATOM 1506 O O . ARG A 1 192 ? 33.974 1.942 22.589 1.00 71.12 192 ARG A O 1
ATOM 1513 N N . THR A 1 193 ? 32.607 2.848 21.066 1.00 71.12 193 THR A N 1
ATOM 1514 C CA . THR A 1 193 ? 33.088 2.082 19.916 1.00 71.12 193 THR A CA 1
ATOM 1515 C C . THR A 1 193 ? 34.128 2.889 19.149 1.00 71.12 193 THR A C 1
ATOM 1517 O O . THR A 1 193 ? 33.858 4.021 18.745 1.00 71.12 193 THR A O 1
ATOM 1520 N N . ALA A 1 194 ? 35.303 2.308 18.907 1.00 76.50 194 ALA A N 1
ATOM 1521 C CA . ALA A 1 194 ? 36.272 2.887 17.983 1.00 76.50 194 ALA A CA 1
ATOM 1522 C C . ALA A 1 194 ? 35.689 2.897 16.560 1.00 76.50 194 ALA A C 1
ATOM 1524 O O . ALA A 1 194 ? 35.036 1.934 16.150 1.00 76.50 194 ALA A O 1
ATOM 1525 N N . ARG A 1 195 ? 35.931 3.967 15.792 1.00 71.62 195 ARG A N 1
ATOM 1526 C CA . ARG A 1 195 ? 35.642 3.944 14.353 1.00 71.62 195 ARG A CA 1
ATOM 1527 C C . ARG A 1 195 ? 36.564 2.918 13.711 1.00 71.62 195 ARG A C 1
ATOM 1529 O O . ARG A 1 195 ? 37.776 3.110 13.704 1.00 71.62 195 ARG A O 1
ATOM 1536 N N . ILE A 1 196 ? 35.983 1.843 13.193 1.00 78.75 196 ILE A N 1
ATOM 1537 C CA . ILE A 1 196 ? 36.713 0.862 12.400 1.00 78.75 196 ILE A CA 1
ATOM 1538 C C . ILE A 1 196 ? 36.998 1.509 11.038 1.00 78.75 196 ILE A C 1
ATOM 1540 O O . ILE A 1 196 ? 36.062 1.974 10.382 1.00 78.75 196 ILE A O 1
ATOM 1544 N N . PRO A 1 197 ? 38.268 1.595 10.621 1.00 81.06 197 PRO A N 1
ATOM 1545 C CA . PRO A 1 197 ? 38.605 2.157 9.324 1.00 81.06 197 PRO A CA 1
ATOM 1546 C C . PRO A 1 197 ? 37.961 1.378 8.157 1.00 81.06 197 PRO A C 1
ATOM 1548 O O . PRO A 1 197 ? 37.874 0.150 8.239 1.00 81.06 197 PRO A O 1
ATOM 1551 N N . PRO A 1 198 ? 37.538 2.045 7.062 1.00 75.25 198 PRO A N 1
ATOM 1552 C CA . PRO A 1 198 ? 36.848 1.392 5.945 1.00 75.25 198 PRO A CA 1
ATOM 1553 C C . PRO A 1 198 ? 37.609 0.210 5.341 1.00 75.25 198 PRO A C 1
ATOM 1555 O O . PRO A 1 198 ? 36.983 -0.740 4.897 1.00 75.25 198 PRO A O 1
ATOM 1558 N N . GLN A 1 199 ? 38.946 0.210 5.395 1.00 81.19 199 GLN A N 1
ATOM 1559 C CA . GLN A 1 199 ? 39.770 -0.898 4.900 1.00 81.19 199 GLN A CA 1
ATOM 1560 C C . GLN A 1 199 ? 39.552 -2.237 5.625 1.00 81.19 199 GLN A C 1
ATOM 1562 O O . GLN A 1 199 ? 39.984 -3.269 5.126 1.00 81.19 199 GLN A O 1
ATOM 1567 N N . PHE A 1 200 ? 38.914 -2.241 6.800 1.00 82.81 200 PHE A N 1
ATOM 1568 C CA . PHE A 1 200 ? 38.539 -3.474 7.503 1.00 82.81 200 PHE A CA 1
ATOM 1569 C C . PHE A 1 200 ? 37.158 -4.002 7.093 1.00 82.81 200 PHE A C 1
ATOM 1571 O O . PHE A 1 200 ? 36.778 -5.090 7.521 1.00 82.81 200 PHE A O 1
ATOM 1578 N N . PHE A 1 201 ? 36.414 -3.251 6.279 1.00 79.69 201 PHE A N 1
ATOM 1579 C CA . PHE A 1 201 ? 35.169 -3.686 5.660 1.00 79.69 201 PHE A CA 1
ATOM 1580 C C . PHE A 1 201 ? 35.416 -3.890 4.162 1.00 79.69 201 PHE A C 1
ATOM 1582 O O . PHE A 1 201 ? 35.232 -2.948 3.389 1.00 79.69 201 PHE A O 1
ATOM 1589 N N . PRO A 1 202 ? 35.855 -5.092 3.741 1.00 80.75 202 PRO A N 1
ATOM 1590 C CA . PRO A 1 202 ? 35.894 -5.437 2.322 1.00 80.75 202 PRO A CA 1
ATOM 1591 C C . PRO A 1 202 ? 34.530 -5.198 1.668 1.00 80.75 202 PRO A C 1
ATOM 1593 O O . PRO A 1 202 ? 33.485 -5.229 2.334 1.00 80.75 202 PRO A O 1
ATOM 1596 N N . LEU A 1 203 ? 34.540 -4.944 0.360 1.00 82.06 203 LEU A N 1
ATOM 1597 C CA . LEU A 1 203 ? 33.310 -4.704 -0.391 1.00 82.06 203 LEU A CA 1
ATOM 1598 C C . LEU A 1 203 ? 32.368 -5.905 -0.235 1.00 82.06 203 LEU A C 1
ATOM 1600 O O . LEU A 1 203 ? 32.803 -7.054 -0.159 1.00 82.06 203 LEU A O 1
ATOM 1604 N N . ALA A 1 204 ? 31.057 -5.652 -0.202 1.00 83.44 204 ALA A N 1
ATOM 1605 C CA . ALA A 1 204 ? 30.063 -6.716 -0.039 1.00 83.44 204 ALA A CA 1
ATOM 1606 C C . ALA A 1 204 ? 30.214 -7.819 -1.106 1.00 83.44 204 ALA A C 1
ATOM 1608 O O . ALA A 1 204 ? 29.993 -8.996 -0.826 1.00 83.44 204 ALA A O 1
ATOM 1609 N N . GLU A 1 205 ? 30.643 -7.435 -2.308 1.00 83.94 205 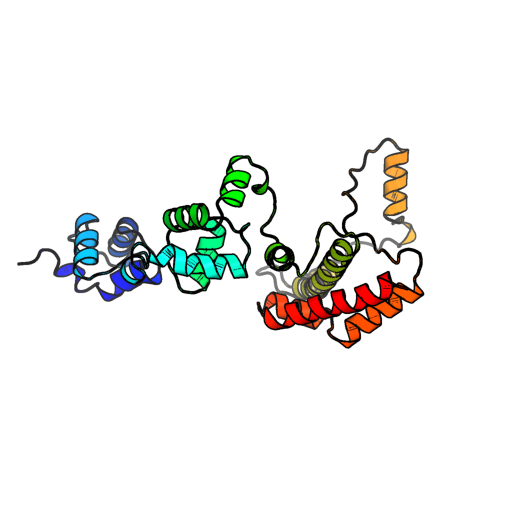GLU A N 1
ATOM 1610 C CA . GLU A 1 205 ? 30.951 -8.331 -3.423 1.00 83.94 205 GLU A CA 1
ATOM 1611 C C . GLU A 1 205 ? 32.157 -9.233 -3.130 1.00 83.94 205 GLU A C 1
ATOM 1613 O O . GLU A 1 205 ? 32.094 -10.437 -3.371 1.00 83.94 205 GLU A O 1
ATOM 1618 N N . GLU A 1 206 ? 33.223 -8.677 -2.549 1.00 86.94 206 GLU A N 1
ATOM 1619 C CA . GLU A 1 206 ? 34.425 -9.418 -2.153 1.00 86.94 206 GLU A CA 1
ATOM 1620 C C . GLU A 1 206 ? 34.105 -10.418 -1.037 1.00 86.94 206 GLU A C 1
ATOM 1622 O O . GLU A 1 206 ? 34.491 -11.582 -1.122 1.00 86.94 206 GLU A O 1
ATOM 1627 N N . LEU A 1 207 ? 33.323 -10.003 -0.034 1.00 87.06 207 LEU A N 1
ATOM 1628 C CA . LEU A 1 207 ? 32.854 -10.881 1.044 1.00 87.06 207 LEU A CA 1
ATOM 1629 C C . LEU A 1 207 ? 31.971 -12.017 0.528 1.00 87.06 207 LEU A C 1
ATOM 1631 O O . LEU A 1 207 ? 32.120 -13.161 0.957 1.00 87.06 207 LEU A O 1
ATOM 1635 N N . ALA A 1 208 ? 31.046 -11.712 -0.385 1.00 87.88 208 ALA A N 1
ATOM 1636 C CA . ALA A 1 208 ? 30.185 -12.714 -0.999 1.00 87.88 208 ALA A CA 1
ATOM 1637 C C . ALA A 1 208 ? 31.006 -13.722 -1.817 1.00 87.88 208 ALA A C 1
ATOM 1639 O O . ALA A 1 208 ? 30.786 -14.932 -1.703 1.00 87.88 208 ALA A O 1
ATOM 1640 N N . ALA A 1 209 ? 31.978 -13.233 -2.594 1.00 88.94 209 ALA A N 1
ATOM 1641 C CA . ALA A 1 209 ? 32.888 -14.068 -3.365 1.00 88.94 209 ALA A CA 1
ATOM 1642 C C . ALA A 1 209 ? 33.735 -14.966 -2.456 1.00 88.94 209 ALA A C 1
ATOM 1644 O O . ALA A 1 209 ? 33.826 -16.166 -2.709 1.00 88.94 209 ALA A O 1
ATOM 1645 N N . ASP A 1 210 ? 34.299 -14.428 -1.374 1.00 91.94 210 ASP A N 1
ATOM 1646 C CA . ASP A 1 210 ? 35.085 -15.204 -0.414 1.00 91.94 210 ASP A CA 1
ATOM 1647 C C . ASP A 1 210 ? 34.245 -16.229 0.345 1.00 91.94 210 ASP A C 1
ATOM 1649 O O . ASP A 1 210 ? 34.692 -17.358 0.546 1.00 91.94 210 ASP A O 1
ATOM 1653 N N . TYR A 1 211 ? 33.010 -15.900 0.720 1.00 91.50 211 TYR A N 1
ATOM 1654 C CA . TYR A 1 211 ? 32.101 -16.861 1.340 1.00 91.50 211 TYR A CA 1
ATOM 1655 C C . TYR A 1 211 ? 31.818 -18.051 0.412 1.00 91.50 211 TYR A C 1
ATOM 1657 O O . TYR A 1 211 ? 31.910 -19.201 0.842 1.00 91.50 211 TYR A O 1
ATOM 1665 N N . ILE A 1 212 ? 31.553 -17.789 -0.872 1.00 93.44 212 ILE A N 1
ATOM 1666 C CA . ILE A 1 212 ? 31.351 -18.840 -1.882 1.00 93.44 212 ILE A CA 1
ATOM 1667 C C . ILE A 1 212 ? 32.631 -19.646 -2.107 1.00 93.44 212 ILE A C 1
ATOM 1669 O O . ILE A 1 212 ? 32.589 -20.875 -2.150 1.00 93.44 212 ILE A O 1
ATOM 1673 N N . ARG A 1 213 ? 33.783 -18.971 -2.198 1.00 93.38 213 ARG A N 1
ATOM 1674 C CA . ARG A 1 213 ? 35.100 -19.607 -2.357 1.00 93.38 213 ARG A CA 1
ATOM 1675 C C . ARG A 1 213 ? 35.395 -20.594 -1.226 1.00 93.38 213 ARG A C 1
ATOM 1677 O O . ARG A 1 213 ? 36.020 -21.622 -1.461 1.00 93.38 213 ARG A O 1
ATOM 1684 N N . ASN A 1 214 ? 34.898 -20.306 -0.025 1.00 94.81 214 ASN A N 1
ATOM 1685 C CA . ASN A 1 214 ? 35.025 -21.150 1.162 1.00 94.81 214 ASN A CA 1
ATOM 1686 C C . ASN A 1 214 ? 33.897 -22.196 1.310 1.00 94.81 214 ASN A C 1
ATOM 1688 O O . ASN A 1 214 ? 33.708 -22.751 2.390 1.00 94.81 214 ASN A O 1
ATOM 1692 N N . GLY A 1 215 ? 33.147 -22.485 0.242 1.00 93.44 215 GLY A N 1
ATOM 1693 C CA . GLY A 1 215 ? 32.106 -23.521 0.223 1.00 93.44 215 GLY A CA 1
ATOM 1694 C C . GLY A 1 215 ? 30.738 -23.061 0.732 1.00 93.44 215 GLY A C 1
ATOM 1695 O O . GLY A 1 215 ? 29.819 -23.872 0.853 1.00 93.44 215 GLY A O 1
ATOM 1696 N N . GLY A 1 216 ? 30.579 -21.770 1.021 1.00 92.12 216 GLY A N 1
ATOM 1697 C CA . GLY A 1 216 ? 29.287 -21.166 1.310 1.00 92.12 216 GLY A CA 1
ATOM 1698 C C . GLY A 1 216 ? 28.377 -21.154 0.080 1.00 92.12 216 GLY A C 1
ATOM 1699 O O . GLY A 1 216 ? 28.830 -21.097 -1.060 1.00 92.12 216 GLY A O 1
ATOM 1700 N N . THR A 1 217 ? 27.065 -21.198 0.299 1.00 92.06 217 THR A N 1
ATOM 1701 C CA . THR A 1 217 ? 26.072 -21.090 -0.780 1.00 92.06 217 THR A CA 1
ATOM 1702 C C . THR A 1 217 ? 25.191 -19.877 -0.528 1.00 92.06 217 THR A C 1
ATOM 1704 O O . THR A 1 217 ? 24.535 -19.790 0.508 1.00 92.06 217 THR A O 1
ATOM 1707 N N . LEU A 1 218 ? 25.167 -18.940 -1.476 1.00 86.44 218 LEU A N 1
ATOM 1708 C CA . LEU A 1 218 ? 24.275 -17.784 -1.438 1.00 86.44 218 LEU A CA 1
ATOM 1709 C C . LEU A 1 218 ? 23.074 -18.031 -2.346 1.00 86.44 218 LEU A C 1
ATOM 1711 O O . LEU A 1 218 ? 23.212 -18.496 -3.476 1.00 86.44 218 LEU A O 1
ATOM 1715 N N . THR A 1 219 ? 21.884 -17.697 -1.851 1.00 83.69 219 THR A N 1
ATOM 1716 C CA . THR A 1 219 ? 20.688 -17.636 -2.694 1.00 83.69 219 THR A CA 1
ATOM 1717 C C . THR A 1 219 ? 20.619 -16.248 -3.302 1.00 83.69 219 THR A C 1
ATOM 1719 O O . THR A 1 219 ? 20.375 -15.271 -2.594 1.00 83.69 219 THR A O 1
ATOM 1722 N N . TYR A 1 220 ? 20.837 -16.161 -4.609 1.00 73.56 220 TYR A N 1
ATOM 1723 C CA . TYR A 1 220 ? 20.671 -14.908 -5.329 1.00 73.56 220 TYR A CA 1
ATOM 1724 C C . TYR A 1 220 ? 19.198 -14.723 -5.694 1.00 73.56 220 TYR A C 1
ATOM 1726 O O . TYR A 1 220 ? 18.596 -15.641 -6.263 1.00 73.56 220 TYR A O 1
ATOM 1734 N N . PRO A 1 221 ? 18.590 -13.565 -5.384 1.00 68.19 221 PRO A N 1
ATOM 1735 C CA . PRO A 1 221 ? 17.273 -13.257 -5.911 1.00 68.19 221 PRO A CA 1
ATOM 1736 C C . PRO A 1 221 ? 17.342 -13.252 -7.441 1.00 68.19 221 PRO A C 1
ATOM 1738 O O . PRO A 1 221 ? 18.317 -12.778 -8.029 1.00 68.19 221 PRO A O 1
ATOM 1741 N N . ALA A 1 222 ? 16.308 -13.790 -8.091 1.00 69.25 222 ALA A N 1
ATOM 1742 C CA . ALA A 1 222 ? 16.204 -13.712 -9.541 1.00 69.25 222 ALA A CA 1
ATOM 1743 C C . ALA A 1 222 ? 16.265 -12.230 -9.965 1.00 69.25 222 ALA A C 1
ATOM 1745 O O . ALA A 1 222 ? 15.559 -11.408 -9.371 1.00 69.25 222 ALA A O 1
ATOM 1746 N N . PRO A 1 223 ? 17.102 -11.866 -10.953 1.00 68.69 223 PRO A N 1
ATOM 1747 C CA . PRO A 1 223 ? 17.232 -10.480 -11.371 1.00 68.69 223 PRO A CA 1
ATOM 1748 C C . PRO A 1 223 ? 15.892 -9.993 -11.930 1.00 68.69 223 PRO A C 1
ATOM 1750 O O . PRO A 1 223 ? 15.391 -10.529 -12.918 1.00 68.69 223 PRO A O 1
ATOM 1753 N N . PHE A 1 224 ? 15.310 -8.979 -11.293 1.00 76.31 224 PHE A N 1
ATOM 1754 C CA . PHE A 1 224 ? 14.070 -8.346 -11.733 1.00 76.31 224 PHE A CA 1
ATOM 1755 C C . PHE A 1 224 ? 14.369 -6.948 -12.275 1.00 76.31 224 PHE A C 1
ATOM 1757 O O . PHE A 1 224 ? 14.918 -6.112 -11.561 1.00 76.31 224 PHE A O 1
ATOM 1764 N N . GLY A 1 225 ? 13.999 -6.697 -13.534 1.00 75.06 225 GLY A N 1
ATOM 1765 C CA . GLY A 1 225 ? 14.138 -5.380 -14.160 1.00 75.06 225 GLY A CA 1
ATOM 1766 C C . GLY A 1 225 ? 15.588 -4.917 -14.333 1.00 75.06 225 GLY A C 1
ATOM 1767 O O . GLY A 1 225 ? 15.942 -3.841 -13.851 1.00 75.06 225 GLY A O 1
ATOM 1768 N N . ARG A 1 226 ? 16.430 -5.724 -15.002 1.00 81.81 226 ARG 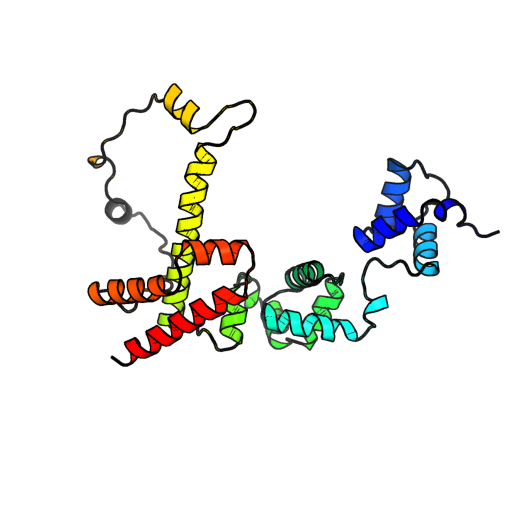A N 1
ATOM 1769 C CA . ARG A 1 226 ? 17.778 -5.286 -15.420 1.00 81.81 226 ARG A CA 1
ATOM 1770 C C . ARG A 1 226 ? 17.672 -4.070 -16.331 1.00 81.81 226 ARG A C 1
ATOM 1772 O O . ARG A 1 226 ? 16.789 -4.057 -17.182 1.00 81.81 226 ARG A O 1
ATOM 1779 N N . ASP A 1 227 ? 18.574 -3.104 -16.162 1.00 82.19 227 ASP A N 1
ATOM 1780 C CA . ASP A 1 227 ? 18.625 -1.936 -17.043 1.00 82.19 227 ASP A CA 1
ATOM 1781 C C . ASP A 1 227 ? 18.956 -2.385 -18.472 1.00 82.19 227 ASP A C 1
ATOM 1783 O O . ASP A 1 227 ? 20.011 -2.978 -18.691 1.00 82.19 227 ASP A O 1
ATOM 1787 N N . PRO A 1 228 ? 18.075 -2.141 -19.451 1.00 80.19 228 PRO A N 1
ATOM 1788 C CA . PRO A 1 228 ? 18.360 -2.446 -20.849 1.00 80.19 228 PRO A CA 1
ATOM 1789 C C . PRO A 1 228 ? 19.505 -1.600 -21.416 1.00 80.19 228 PRO A C 1
ATOM 1791 O O . PRO A 1 228 ? 20.096 -1.975 -22.422 1.00 80.19 228 PRO A O 1
ATOM 1794 N N . LEU A 1 229 ? 19.824 -0.476 -20.766 1.00 81.44 229 LEU A N 1
ATOM 1795 C CA . LEU A 1 229 ? 20.939 0.408 -21.107 1.00 81.44 229 LEU A CA 1
ATOM 1796 C C . LEU A 1 229 ? 22.205 0.076 -20.305 1.00 81.44 229 LEU A C 1
ATOM 1798 O O . LEU A 1 229 ? 23.110 0.907 -20.209 1.00 81.44 229 LEU A O 1
ATOM 1802 N N . ASP A 1 230 ? 22.270 -1.090 -19.660 1.00 82.56 230 ASP A N 1
ATOM 1803 C CA . ASP A 1 230 ? 23.487 -1.538 -18.985 1.00 82.56 230 ASP A CA 1
ATOM 1804 C C . ASP A 1 230 ? 24.665 -1.585 -19.977 1.00 82.56 230 ASP A C 1
ATOM 1806 O O . ASP A 1 230 ? 24.526 -2.042 -21.110 1.00 82.56 230 ASP A O 1
ATOM 1810 N N . GLY A 1 231 ? 25.813 -1.035 -19.579 1.00 84.31 231 GLY A N 1
ATOM 1811 C CA . GLY A 1 231 ? 26.957 -0.798 -20.474 1.00 84.31 231 GLY A CA 1
ATOM 1812 C C . GLY A 1 231 ? 26.928 0.517 -21.273 1.00 84.31 231 GLY A C 1
ATOM 1813 O O . GLY A 1 231 ? 27.926 0.845 -21.914 1.00 84.31 231 GLY A O 1
ATOM 1814 N N . HIS A 1 232 ? 25.853 1.311 -21.191 1.00 85.62 232 HIS A N 1
ATOM 1815 C CA . HIS A 1 232 ? 25.720 2.612 -21.865 1.00 85.62 232 HIS A CA 1
ATOM 1816 C C . HIS A 1 232 ? 25.449 3.757 -20.864 1.00 85.62 232 HIS A C 1
ATOM 1818 O O . HIS A 1 232 ? 24.327 4.269 -20.794 1.00 85.62 232 HIS A O 1
ATOM 1824 N N . PRO A 1 233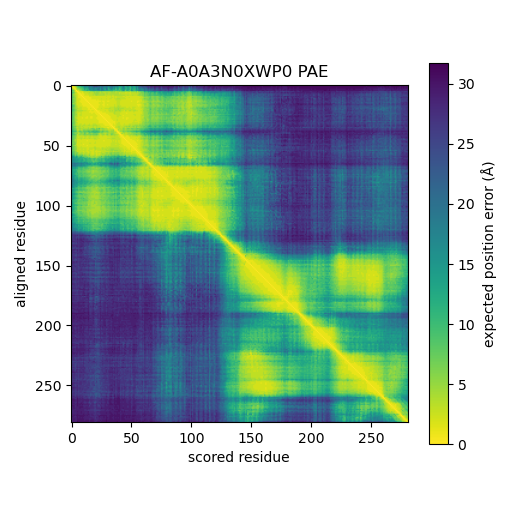 ? 26.458 4.197 -20.084 1.00 87.25 233 PRO A N 1
ATOM 1825 C CA . PRO A 1 233 ? 26.265 5.163 -18.996 1.00 87.25 233 PRO A CA 1
ATOM 1826 C C . PRO A 1 233 ? 25.722 6.518 -19.474 1.00 87.25 233 PRO A C 1
ATOM 1828 O O . PRO A 1 233 ? 24.879 7.111 -18.805 1.00 87.25 233 PRO A O 1
ATOM 1831 N N . ASP A 1 234 ? 26.129 6.982 -20.657 1.00 85.31 234 ASP A N 1
ATOM 1832 C CA . ASP A 1 234 ? 25.652 8.254 -21.212 1.00 85.31 234 ASP A CA 1
ATOM 1833 C C . ASP A 1 234 ? 24.136 8.233 -21.460 1.00 85.31 234 ASP A C 1
ATOM 1835 O O . ASP A 1 234 ? 23.431 9.196 -21.151 1.00 85.31 234 ASP A O 1
ATOM 1839 N N . LEU A 1 235 ? 23.616 7.105 -21.954 1.00 80.19 235 LEU A N 1
ATOM 1840 C CA . LEU A 1 235 ? 22.187 6.912 -22.200 1.00 80.19 235 LEU A CA 1
ATOM 1841 C C . LEU A 1 235 ? 21.404 6.781 -20.890 1.00 80.19 235 LEU A C 1
ATOM 1843 O O . LEU A 1 235 ? 20.293 7.298 -20.782 1.00 80.19 235 LEU A O 1
ATOM 1847 N N . GLN A 1 236 ? 21.990 6.148 -19.869 1.00 83.75 236 GLN A N 1
ATOM 1848 C CA . GLN A 1 236 ? 21.390 6.076 -18.533 1.00 83.75 236 GLN A CA 1
ATOM 1849 C C . GLN A 1 236 ? 21.230 7.470 -17.912 1.00 83.75 236 GLN A C 1
ATOM 1851 O O . GLN A 1 236 ? 20.166 7.785 -17.375 1.00 83.75 236 GLN A O 1
ATOM 1856 N N . VAL A 1 237 ? 22.250 8.326 -18.036 1.00 84.44 237 VAL A N 1
ATOM 1857 C CA . VAL A 1 237 ? 22.211 9.709 -17.536 1.00 84.44 237 VAL A CA 1
ATOM 1858 C C . VAL A 1 237 ? 21.191 10.546 -18.305 1.00 84.44 237 VAL A C 1
ATOM 1860 O O . VAL A 1 237 ? 20.420 11.288 -17.693 1.00 84.44 237 VAL A O 1
ATOM 1863 N N . GLN A 1 238 ? 21.137 10.418 -19.633 1.00 81.25 238 GLN A N 1
ATOM 1864 C CA . GLN A 1 238 ? 20.138 11.114 -20.450 1.00 81.25 238 GLN A CA 1
ATOM 1865 C C . GLN A 1 238 ? 18.711 10.685 -20.082 1.00 81.25 238 GLN A C 1
ATOM 1867 O O . GLN A 1 238 ? 17.856 11.545 -19.859 1.00 81.25 238 GLN A O 1
ATOM 1872 N N . LYS A 1 239 ? 18.474 9.375 -19.922 1.00 81.00 239 LYS A N 1
ATOM 1873 C CA . LYS A 1 239 ? 17.207 8.807 -19.431 1.00 81.00 239 LYS A CA 1
ATOM 1874 C C . LYS A 1 239 ? 16.803 9.411 -18.085 1.00 81.00 239 LYS A C 1
ATOM 1876 O O . LYS A 1 239 ? 15.670 9.869 -17.938 1.00 81.00 239 LYS A O 1
ATOM 1881 N N . GLU A 1 240 ? 17.707 9.410 -17.104 1.00 84.25 240 GLU A N 1
ATOM 1882 C CA . GLU A 1 240 ? 17.417 9.920 -15.757 1.00 84.25 240 GLU A CA 1
ATOM 1883 C C . GLU A 1 240 ? 17.172 11.437 -15.771 1.00 84.25 240 GLU A C 1
ATOM 1885 O O . GLU A 1 240 ? 16.226 11.909 -15.146 1.00 84.25 240 GLU A O 1
ATOM 1890 N N . THR A 1 241 ? 17.933 12.195 -16.564 1.00 83.38 241 THR A N 1
ATOM 1891 C CA . THR A 1 241 ? 17.749 13.648 -16.720 1.00 83.38 241 THR A CA 1
ATOM 1892 C C . THR A 1 241 ? 16.372 13.977 -17.292 1.00 83.38 241 THR A C 1
ATOM 1894 O O . THR A 1 241 ? 15.669 14.857 -16.793 1.00 83.38 241 THR A O 1
ATOM 1897 N N . LEU A 1 242 ? 15.961 13.247 -18.327 1.00 79.81 242 LEU A N 1
ATOM 1898 C CA . LEU A 1 242 ? 14.680 13.453 -18.986 1.00 79.81 242 LEU A CA 1
ATOM 1899 C C . LEU A 1 242 ? 13.504 13.081 -18.077 1.00 79.81 242 LEU A C 1
ATOM 1901 O O . LEU A 1 242 ? 12.537 13.835 -17.993 1.00 79.81 242 LEU A O 1
ATOM 1905 N N . LEU A 1 243 ? 13.611 11.978 -17.329 1.00 77.56 243 LEU A N 1
ATOM 1906 C CA . LEU A 1 243 ? 12.621 11.608 -16.316 1.00 77.56 243 LEU A CA 1
ATOM 1907 C C . LEU A 1 243 ? 12.471 12.705 -15.250 1.00 77.56 243 LEU A C 1
ATOM 1909 O O . LEU A 1 243 ? 11.357 13.155 -14.971 1.00 77.56 243 LEU A O 1
ATOM 1913 N N . LEU A 1 244 ? 13.596 13.166 -14.699 1.00 82.75 244 LEU A N 1
ATOM 1914 C CA . LEU A 1 244 ? 13.622 14.167 -13.632 1.00 82.75 244 LEU A CA 1
ATOM 1915 C C . LEU A 1 244 ? 13.196 15.564 -14.101 1.00 82.75 244 LEU A C 1
ATOM 1917 O O . LEU A 1 244 ? 12.753 16.364 -13.282 1.00 82.75 244 LEU A O 1
ATOM 1921 N N . SER A 1 245 ? 13.251 15.848 -15.407 1.00 82.12 245 SER A N 1
ATOM 1922 C CA . SER A 1 245 ? 12.695 17.082 -15.981 1.00 82.12 245 SER A CA 1
ATOM 1923 C C . SER A 1 245 ? 11.172 17.194 -15.831 1.00 82.12 245 SER A C 1
ATOM 1925 O O . SER A 1 245 ? 10.628 18.296 -15.867 1.00 82.12 245 SER A O 1
ATOM 1927 N N . THR A 1 246 ? 10.482 16.062 -15.659 1.00 77.38 246 THR A N 1
ATOM 1928 C CA . THR A 1 246 ? 9.018 16.013 -15.548 1.00 77.38 246 THR A CA 1
ATOM 1929 C C . THR A 1 246 ? 8.554 15.952 -14.101 1.00 77.38 246 THR A C 1
ATOM 1931 O O . THR A 1 246 ? 7.535 16.552 -13.760 1.00 77.38 246 THR A O 1
ATOM 1934 N N . CYS A 1 247 ? 9.248 15.175 -13.268 1.00 77.75 247 CYS A N 1
ATOM 1935 C CA . CYS A 1 247 ? 8.890 14.965 -11.872 1.00 77.75 247 CYS A CA 1
ATOM 1936 C C . CYS A 1 247 ? 10.087 14.398 -11.100 1.00 77.75 247 CYS A C 1
ATOM 1938 O O . CYS A 1 247 ? 10.792 13.514 -11.590 1.00 77.75 247 CYS A O 1
ATOM 1940 N N . SER A 1 248 ? 10.303 14.895 -9.887 1.00 87.06 248 SER A N 1
ATOM 1941 C CA . SER A 1 248 ? 11.322 14.396 -8.962 1.00 87.06 248 SER A CA 1
ATOM 1942 C C . SER A 1 248 ? 10.865 13.134 -8.222 1.00 87.06 248 SER A C 1
ATOM 1944 O O . SER A 1 248 ? 9.671 12.875 -8.066 1.00 87.06 248 SER A O 1
ATOM 1946 N N . TYR A 1 249 ? 11.814 12.348 -7.704 1.00 85.56 249 TYR A N 1
ATOM 1947 C CA . TYR A 1 249 ? 11.477 11.168 -6.897 1.00 85.56 249 TYR A CA 1
ATOM 1948 C C . TYR A 1 249 ? 10.777 11.528 -5.575 1.00 85.56 249 TYR A C 1
ATOM 1950 O O . TYR A 1 249 ? 9.961 10.741 -5.098 1.00 85.56 249 TYR A O 1
ATOM 1958 N N . ASP A 1 250 ? 11.048 12.705 -5.005 1.00 82.38 250 ASP A N 1
ATOM 1959 C CA . ASP A 1 250 ? 10.344 13.223 -3.828 1.00 82.38 250 ASP A CA 1
ATOM 1960 C C . ASP A 1 250 ? 8.864 13.463 -4.111 1.00 82.38 250 ASP A C 1
ATOM 1962 O O . ASP A 1 250 ? 8.007 12.964 -3.381 1.00 82.38 250 ASP A O 1
ATOM 1966 N N . GLU A 1 251 ? 8.553 14.170 -5.198 1.00 81.69 251 GLU A N 1
ATOM 1967 C CA . GLU A 1 251 ? 7.170 14.406 -5.623 1.00 81.69 251 GLU A CA 1
ATOM 1968 C C . GLU A 1 251 ? 6.441 13.082 -5.869 1.00 81.69 251 GLU A C 1
ATOM 1970 O O . GLU A 1 251 ? 5.349 12.876 -5.338 1.00 81.69 251 GLU A O 1
ATOM 1975 N N . MET A 1 252 ? 7.076 12.139 -6.578 1.00 79.69 252 MET A N 1
ATOM 1976 C CA . MET A 1 252 ? 6.512 10.802 -6.793 1.00 79.69 252 MET A CA 1
ATOM 1977 C C . MET A 1 252 ? 6.245 10.069 -5.472 1.00 79.69 252 MET A C 1
ATOM 1979 O O . MET A 1 252 ? 5.186 9.456 -5.307 1.00 79.69 252 MET A O 1
ATOM 1983 N N . PHE A 1 253 ? 7.191 10.117 -4.529 1.00 79.19 253 PHE A N 1
ATOM 1984 C CA . PHE A 1 253 ? 7.065 9.472 -3.224 1.00 79.19 253 PHE A CA 1
ATOM 1985 C C . PHE A 1 253 ? 5.901 10.056 -2.413 1.00 79.19 253 PHE A C 1
ATOM 1987 O O . PHE A 1 253 ? 5.059 9.299 -1.921 1.00 79.19 253 PHE A O 1
ATOM 1994 N N . TYR A 1 254 ? 5.810 11.384 -2.302 1.00 75.88 254 TYR A N 1
ATOM 1995 C CA . TYR A 1 254 ? 4.746 12.037 -1.538 1.00 75.88 254 TYR A CA 1
ATOM 1996 C C . TYR A 1 254 ? 3.372 11.892 -2.198 1.00 75.88 254 TYR A C 1
ATOM 1998 O O . TYR A 1 254 ? 2.393 11.658 -1.490 1.00 75.88 254 TYR A O 1
ATOM 2006 N N . ASP A 1 255 ? 3.282 11.917 -3.528 1.00 72.44 255 ASP A N 1
ATOM 2007 C CA . ASP A 1 255 ? 2.025 11.639 -4.229 1.00 72.44 255 ASP A CA 1
ATOM 2008 C C . ASP A 1 255 ? 1.536 10.207 -3.989 1.00 72.44 255 ASP A C 1
ATOM 2010 O O . ASP A 1 255 ? 0.340 9.981 -3.772 1.00 72.44 255 ASP A O 1
ATOM 2014 N N . CYS A 1 256 ? 2.455 9.235 -3.965 1.00 69.94 256 CYS A N 1
ATOM 2015 C CA . CYS A 1 256 ? 2.126 7.859 -3.597 1.00 69.94 256 CYS A CA 1
ATOM 2016 C C . CYS A 1 256 ? 1.634 7.768 -2.147 1.00 69.94 256 CYS A C 1
ATOM 2018 O O . CYS A 1 256 ? 0.646 7.084 -1.879 1.00 69.94 256 CYS A O 1
ATOM 2020 N N . LEU A 1 257 ? 2.294 8.467 -1.220 1.00 64.44 257 LEU A N 1
ATOM 2021 C CA . LEU A 1 257 ? 1.950 8.467 0.203 1.00 64.44 257 LEU A CA 1
ATOM 2022 C C . LEU A 1 257 ? 0.577 9.106 0.476 1.00 64.44 257 LEU A C 1
ATOM 2024 O O . LEU A 1 257 ? -0.177 8.616 1.315 1.00 64.44 257 LEU A O 1
ATOM 2028 N N . LEU A 1 258 ? 0.237 10.170 -0.254 1.00 69.75 258 LEU A N 1
ATOM 2029 C CA . LEU A 1 258 ? -1.033 10.895 -0.135 1.00 69.75 258 LEU A CA 1
ATOM 2030 C C . LEU A 1 258 ? -2.178 10.257 -0.942 1.00 69.75 258 LEU A C 1
ATOM 2032 O O . LEU A 1 258 ? -3.321 10.704 -0.859 1.00 69.75 258 LEU A O 1
ATOM 2036 N N . GLY A 1 259 ? -1.901 9.197 -1.708 1.00 57.94 259 GLY A N 1
ATOM 2037 C CA . GLY A 1 259 ? -2.905 8.494 -2.507 1.00 57.94 259 GLY A CA 1
ATOM 2038 C C . GLY A 1 259 ? -3.383 9.282 -3.733 1.00 57.94 259 GLY A C 1
ATOM 2039 O O . GLY A 1 259 ? -4.482 9.038 -4.236 1.00 57.94 259 GLY A O 1
ATOM 2040 N N . HIS A 1 260 ? -2.580 10.221 -4.237 1.00 64.44 260 HIS A N 1
ATOM 2041 C CA . HIS A 1 260 ? -2.903 11.021 -5.417 1.00 64.44 260 HIS A CA 1
ATOM 2042 C C . HIS A 1 260 ? -2.662 10.218 -6.710 1.00 64.44 260 HIS A C 1
ATOM 2044 O O . HIS A 1 260 ? -1.617 10.287 -7.351 1.00 64.44 260 HIS A O 1
ATOM 2050 N N . VAL A 1 261 ? -3.669 9.452 -7.141 1.00 53.56 261 VAL A N 1
ATOM 2051 C CA . VAL A 1 261 ? -3.585 8.560 -8.322 1.00 53.56 261 VAL A CA 1
ATOM 2052 C C . VAL A 1 261 ? -3.432 9.321 -9.658 1.00 53.56 261 VAL A C 1
ATOM 2054 O O . VAL A 1 261 ? -3.012 8.755 -10.665 1.00 53.56 261 VAL A O 1
ATOM 2057 N N . ALA A 1 262 ? -3.762 10.615 -9.701 1.00 50.56 262 ALA A N 1
ATOM 2058 C CA . ALA A 1 262 ? -3.773 11.396 -10.941 1.00 50.56 262 ALA A CA 1
ATOM 2059 C C . ALA A 1 262 ? -2.368 11.730 -11.486 1.00 50.56 262 ALA A C 1
ATOM 2061 O O . ALA A 1 262 ? -2.205 11.859 -12.703 1.00 50.56 262 ALA A O 1
ATOM 2062 N N . TYR A 1 263 ? -1.363 11.853 -10.613 1.00 51.25 263 TYR A N 1
ATOM 2063 C CA . TYR A 1 263 ? 0.006 12.213 -11.002 1.00 51.25 263 TYR A CA 1
ATOM 2064 C C . TYR A 1 263 ? 0.834 10.995 -11.418 1.00 51.25 263 TYR A C 1
ATOM 2066 O O . TYR A 1 263 ? 1.517 11.033 -12.446 1.00 51.25 263 TYR A O 1
ATOM 2074 N N . SER A 1 264 ? 0.670 9.868 -10.718 1.00 53.50 264 SER A N 1
ATOM 2075 C CA . SER A 1 264 ?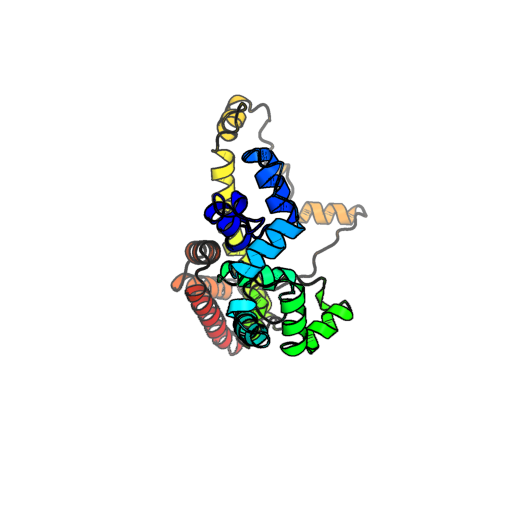 1.335 8.606 -11.062 1.00 53.50 264 SER A CA 1
ATOM 2076 C C . SER A 1 264 ? 1.024 8.180 -12.501 1.00 53.50 264 SER A C 1
ATOM 2078 O O . SER A 1 264 ? 1.925 7.814 -13.248 1.00 53.50 264 SER A O 1
ATOM 2080 N N . GLY A 1 265 ? -0.221 8.342 -12.960 1.00 56.22 265 GLY A N 1
ATOM 2081 C CA . GLY A 1 265 ? -0.605 8.032 -14.340 1.00 56.22 265 GLY A CA 1
ATOM 2082 C C . GLY A 1 265 ? 0.031 8.921 -15.421 1.00 56.22 265 GLY A C 1
ATOM 2083 O O . GLY A 1 265 ? 0.087 8.495 -16.574 1.00 56.22 265 GLY A O 1
ATOM 2084 N N . LYS A 1 266 ? 0.481 10.147 -15.108 1.00 59.78 266 LYS A N 1
ATOM 2085 C CA . LYS A 1 266 ? 1.221 11.007 -16.057 1.00 59.78 266 LYS A CA 1
ATOM 2086 C C . LYS A 1 266 ? 2.696 10.623 -16.118 1.00 59.78 266 LYS A C 1
ATOM 2088 O O . LYS A 1 266 ? 3.229 10.515 -17.215 1.00 59.78 266 LYS A O 1
ATOM 2093 N N . VAL A 1 267 ? 3.307 10.360 -14.964 1.00 61.28 267 VAL A N 1
ATOM 2094 C CA . VAL A 1 267 ? 4.704 9.914 -14.856 1.00 61.28 267 VAL A CA 1
ATOM 2095 C C . VAL A 1 267 ? 4.896 8.560 -15.540 1.00 61.28 267 VAL A C 1
ATOM 2097 O O . VAL A 1 267 ? 5.769 8.434 -16.393 1.00 61.28 267 VAL A O 1
ATOM 2100 N N . TRP A 1 268 ? 4.028 7.579 -15.257 1.00 62.12 268 TRP A N 1
ATOM 2101 C CA . TRP A 1 268 ? 4.084 6.266 -15.912 1.00 62.12 268 TRP A CA 1
ATOM 2102 C C . TRP A 1 268 ? 3.905 6.376 -17.425 1.00 62.12 268 TRP A C 1
ATOM 2104 O O . TRP A 1 268 ? 4.666 5.766 -18.170 1.00 62.12 268 TRP A O 1
ATOM 2114 N N . ARG A 1 269 ? 2.948 7.195 -17.889 1.00 61.56 269 ARG A N 1
ATOM 2115 C CA . ARG A 1 269 ? 2.756 7.431 -19.325 1.00 61.56 269 ARG A CA 1
ATOM 2116 C C . ARG A 1 269 ? 3.991 8.055 -19.952 1.00 61.56 269 ARG A C 1
ATOM 2118 O O . ARG A 1 269 ? 4.480 7.496 -20.916 1.00 61.56 269 ARG A O 1
ATOM 2125 N N . HIS A 1 270 ? 4.512 9.144 -19.390 1.00 63.75 270 HIS A N 1
ATOM 2126 C CA . HIS A 1 270 ? 5.682 9.825 -19.936 1.00 63.75 270 HIS A CA 1
ATOM 2127 C C . HIS A 1 270 ? 6.907 8.904 -19.999 1.00 63.75 270 HIS A C 1
ATOM 2129 O O . HIS A 1 270 ? 7.590 8.874 -21.015 1.00 63.75 270 HIS A O 1
ATOM 2135 N N . MET A 1 271 ? 7.142 8.086 -18.971 1.00 62.28 271 MET A N 1
ATOM 2136 C CA . MET A 1 271 ? 8.277 7.163 -18.948 1.00 62.28 271 MET A CA 1
ATOM 2137 C C . MET A 1 271 ? 8.195 6.095 -20.048 1.00 62.28 271 MET A C 1
ATOM 2139 O O . MET A 1 271 ? 9.202 5.803 -20.693 1.00 62.28 271 MET A O 1
ATOM 2143 N N . LEU A 1 272 ? 6.996 5.556 -20.287 1.00 60.03 272 LEU A N 1
ATOM 2144 C CA . LEU A 1 272 ? 6.747 4.593 -21.358 1.00 60.03 272 LEU A CA 1
ATOM 2145 C C . LEU A 1 272 ? 6.872 5.237 -22.740 1.00 60.03 272 LEU A C 1
ATOM 2147 O O . LEU A 1 272 ? 7.481 4.636 -23.618 1.00 60.03 272 LEU A O 1
ATOM 2151 N N . THR A 1 273 ? 6.364 6.463 -22.936 1.00 59.47 273 THR A N 1
ATOM 2152 C CA . THR A 1 273 ? 6.503 7.160 -24.226 1.00 59.47 273 THR A CA 1
ATOM 2153 C C . THR A 1 273 ? 7.958 7.468 -24.540 1.00 59.47 273 THR A C 1
ATOM 2155 O O . THR A 1 273 ? 8.402 7.199 -25.648 1.00 59.47 273 THR A O 1
ATOM 2158 N N . LEU A 1 274 ? 8.707 7.974 -23.556 1.00 57.16 274 LEU A N 1
ATOM 2159 C CA . LEU A 1 274 ? 10.124 8.267 -23.729 1.00 57.16 274 LEU A CA 1
ATOM 2160 C C . LEU A 1 274 ? 10.908 7.018 -24.140 1.00 57.16 274 LEU A C 1
ATOM 2162 O O . LEU A 1 274 ? 11.795 7.127 -24.969 1.00 57.16 274 LEU A O 1
ATOM 2166 N N . HIS A 1 275 ? 10.586 5.835 -23.604 1.00 54.75 275 HIS A N 1
ATOM 2167 C CA . HIS A 1 275 ? 11.331 4.602 -23.891 1.00 54.75 275 HIS A CA 1
ATOM 2168 C C . HIS A 1 275 ? 10.983 3.936 -25.226 1.00 54.75 275 HIS A C 1
ATOM 2170 O O . HIS A 1 275 ? 11.860 3.298 -25.807 1.00 54.75 275 HIS A O 1
ATOM 2176 N N . VAL A 1 276 ? 9.762 4.109 -25.749 1.00 51.72 276 VAL A N 1
ATOM 2177 C CA . VAL A 1 276 ? 9.430 3.654 -27.113 1.00 51.72 276 VAL A CA 1
ATOM 2178 C C . VAL A 1 276 ? 10.364 4.309 -28.138 1.00 51.72 276 VAL A C 1
ATOM 2180 O O . VAL A 1 276 ? 10.823 3.633 -29.060 1.00 51.72 276 VAL A O 1
ATOM 2183 N N . ASP A 1 277 ? 10.735 5.573 -27.935 1.00 53.28 277 ASP A N 1
ATOM 2184 C CA . ASP A 1 277 ? 11.655 6.292 -28.823 1.00 53.28 277 ASP A CA 1
ATOM 2185 C C . ASP A 1 277 ? 13.092 5.725 -28.769 1.00 53.28 277 ASP A C 1
ATOM 2187 O O . ASP A 1 277 ? 13.734 5.563 -29.808 1.00 53.28 277 ASP A O 1
ATOM 2191 N N . TRP A 1 278 ? 13.575 5.313 -27.589 1.00 50.75 278 TRP A N 1
ATOM 2192 C CA . TRP A 1 278 ? 14.904 4.692 -27.429 1.00 50.75 278 TRP A CA 1
ATOM 2193 C C . TRP A 1 278 ? 14.970 3.233 -27.896 1.00 50.75 278 TRP A C 1
ATOM 2195 O O . TRP A 1 278 ? 16.043 2.768 -28.253 1.00 50.75 278 TRP A O 1
ATOM 2205 N N . SER A 1 279 ? 13.850 2.504 -27.918 1.00 48.12 279 SER A N 1
ATOM 2206 C CA . SER A 1 279 ? 13.807 1.121 -28.431 1.00 48.12 279 SER A CA 1
ATOM 2207 C C . SER A 1 279 ? 13.905 1.021 -29.960 1.00 48.12 279 SER A C 1
ATOM 2209 O O . SER A 1 279 ? 14.200 -0.047 -30.492 1.00 48.12 279 SER A O 1
ATOM 2211 N N . ASN A 1 280 ? 13.652 2.134 -30.658 1.00 47.69 280 ASN A N 1
ATOM 2212 C CA . ASN A 1 280 ? 13.715 2.252 -32.117 1.00 47.69 280 ASN A CA 1
ATOM 2213 C C . ASN A 1 280 ? 15.015 2.915 -32.619 1.00 47.69 280 ASN A C 1
ATOM 2215 O O . ASN A 1 280 ? 15.127 3.180 -33.818 1.00 47.69 280 ASN A O 1
ATOM 2219 N N . SER A 1 281 ? 15.956 3.210 -31.715 1.00 42.66 281 SER A N 1
ATOM 2220 C CA . SER A 1 281 ? 17.248 3.862 -31.983 1.00 42.66 281 SER A CA 1
ATOM 2221 C C . SER A 1 281 ? 18.396 2.869 -31.833 1.00 42.66 281 SER A C 1
ATOM 2223 O O . SER A 1 281 ? 19.343 2.947 -32.647 1.00 42.66 281 SER A O 1
#

Foldseek 3Di:
DDLQPVCVVCVVVLLCCQVVVLDQLVVVLVCCCPVVVPDPQSDSVSSVVVCVVVVRHNFCCVVQPLPNLLVLLLVVCLQQPLLQALVNSCVVSVVVVGNDDSVSSNVSSCVNPVPNNVCVVVVNSVPDDSPSCRSCVVVVLADQVDLQSFQVVVVLVVLLVVVVVVVCVVVQQQDQDPPPGHNVVCCVVPVPDDPDDCVVPPDPVVVVVVCVVVVHDDDDDDDTRDPPCVVPVVVVVVLVVQLVVLPDSPRVNVCVVVVVPPVVVVSSNVSVVVVVVVVVD

Organism: Anabarilius grahami (NCBI:txid495550)

Sequence (281 aa):
MCEWSVLDDYESVIRRLVEELGYTCKQVQEVLQQQYGLGRGSSISSISKFCASRNVHRFDYARIRRDGVDAVVRPAVTVCGPVYGRTMMTGMLRASGYRLGERAVRRALAQITPQYTQMRREGTVRHTNPHVYYAVCFNGFLDIDDPFGKHCVSAIASKCCMVGLQNFIPAWNAHTIPSKGIPDALFAAHLRTARIPPQFFPLAEELAADYIRNGGTLTYPAPFGRDPLDGHPDLQVQKETLLLSTCSYDEMFYDCLLGHVAYSGKVWRHMLTLHVDWSNS

pLDDT: mean 77.55, std 12.73, range [40.34, 94.81]

Secondary structure (DSSP, 8-state):
--TTHHHHTTHHHHHIIIIIS---HHHHHHHHHHHH---SS--HHHHHHHHHHTT--SSTHHHH-TTHHHHHHHHHHHHH-TT--HHHHHHHHHHTT----HHHHHHHHHHH-HHHHHHHHHTTTTTS---THHHHHHTTS--SSSHHHHHHHHHHHHHHHHHHHHHHHHHHHHSPBTTTB-HHHHHHHT--S----GGGS--HHHHHHHHHHTT----PPPP-S--TTTT-HHHHHHHHHHHHTT--HHHHHHHHHHT-HHHHHHHHHHHHHHHHHHHT-

Solvent-accessible surface area (backbone atoms only — not comparable to full-atom values): 16317 Å² total; per-residue (Å²): 133,74,88,53,69,78,54,60,83,40,43,72,58,52,44,44,41,21,56,72,70,51,44,50,52,63,54,48,31,52,47,39,34,74,76,64,64,39,74,79,73,43,46,50,68,46,48,48,53,51,28,60,77,69,74,55,48,56,43,46,57,84,82,46,44,91,73,36,55,44,70,60,46,50,60,52,34,66,67,56,20,75,77,52,45,38,66,57,45,35,52,51,38,41,74,73,74,39,47,64,53,47,73,57,48,41,50,36,43,46,71,78,37,44,67,56,48,49,40,46,73,75,49,78,48,74,80,58,71,82,48,80,58,45,24,45,32,74,70,72,75,37,53,72,84,44,60,64,45,28,15,56,53,46,52,52,52,50,50,25,49,48,50,52,49,66,54,44,55,59,54,64,34,66,39,75,42,86,102,75,46,33,51,53,60,50,47,68,78,60,67,81,70,78,85,77,58,67,87,80,58,69,53,71,67,56,52,52,51,51,41,42,74,71,73,45,84,82,86,75,77,78,88,72,32,63,65,90,54,67,97,35,67,71,59,49,51,51,52,52,52,57,51,50,74,77,50,48,54,62,57,56,36,51,34,62,74,72,65,46,66,76,56,56,58,50,54,56,48,51,55,54,56,58,46,58,61,61,76,76,108